Protein AF-A0A9E1HX68-F1 (afdb_monomer_lite)

Secondary structure (DSSP, 8-state):
-HHHHHHHHHHHHHHHHHHHHHHHHHHHHHHHHHHSTTTHHHHHHHHHHHHHHHHHHHHHHHHHHHHHHHTT---TT-SS-HHHHHHHHHHHHHHHHHHHHH-HHHHHHHHHHHHHHHHHHHHHHHS-HHHHHHHHHHHHHHHHHHHHHHHHH-GGGTHHHHHHHHHHHHHHHHHHHHHHHHHHTTTEEEETTEEEE----HHHHHHHHHHHHHHHHHHHHHHHH-HHHHHHHHHHHHHHHHHHHHHHHHHH-

Structure (mmCIF, N/CA/C/O backbone):
data_AF-A0A9E1HX68-F1
#
_entry.id   AF-A0A9E1HX68-F1
#
loop_
_atom_site.group_PDB
_atom_site.id
_atom_site.type_symbol
_atom_site.label_atom_id
_atom_site.label_alt_id
_atom_site.label_comp_id
_atom_site.label_asym_id
_atom_site.label_entity_id
_atom_site.label_seq_id
_atom_site.pdbx_PDB_ins_code
_atom_site.Cartn_x
_atom_site.Cartn_y
_atom_site.Cartn_z
_atom_site.occupancy
_atom_site.B_iso_or_equiv
_atom_site.auth_seq_id
_atom_site.auth_comp_id
_atom_site.auth_asym_id
_atom_site.auth_atom_id
_atom_site.pdbx_PDB_model_num
ATOM 1 N N . MET A 1 1 ? -20.905 15.117 24.501 1.00 52.97 1 MET A N 1
ATOM 2 C CA . MET A 1 1 ? -20.054 13.917 24.297 1.00 52.97 1 MET A CA 1
ATOM 3 C C . MET A 1 1 ? -19.726 13.576 22.831 1.00 52.97 1 MET A C 1
ATOM 5 O O . MET A 1 1 ? -18.617 13.091 22.644 1.00 52.97 1 MET A O 1
ATOM 9 N N . PRO A 1 2 ? -20.570 13.819 21.798 1.00 61.25 2 PRO A N 1
ATOM 10 C CA . PRO A 1 2 ? -20.209 13.471 20.411 1.00 61.25 2 PRO A CA 1
ATOM 11 C C . PRO A 1 2 ? -19.079 14.336 19.812 1.00 61.25 2 PRO A C 1
ATOM 13 O O . PRO A 1 2 ? -18.165 13.779 19.212 1.00 61.25 2 PRO A O 1
ATOM 16 N N . GLN A 1 3 ? -19.046 15.648 20.089 1.00 63.44 3 GLN A N 1
ATOM 17 C CA . GLN A 1 3 ? -18.016 16.570 19.565 1.00 63.44 3 GLN A CA 1
ATOM 18 C C . GLN A 1 3 ? -16.575 16.153 19.915 1.00 63.44 3 GLN A C 1
ATOM 20 O O . GLN A 1 3 ? -15.710 16.111 19.048 1.00 63.44 3 GLN A O 1
ATOM 25 N N . LYS A 1 4 ? -16.321 15.713 21.157 1.00 71.00 4 LYS A N 1
ATOM 26 C CA . LYS A 1 4 ? -14.981 15.275 21.598 1.00 71.00 4 LYS A CA 1
ATOM 27 C C . LYS A 1 4 ? -14.474 14.038 20.839 1.00 71.00 4 LYS A C 1
ATOM 29 O O . LYS A 1 4 ? -13.268 13.844 20.697 1.00 71.00 4 LYS A O 1
ATOM 34 N N . LYS A 1 5 ? -15.384 13.181 20.360 1.00 74.62 5 LYS A N 1
ATOM 35 C CA . LYS A 1 5 ? -15.042 11.986 19.576 1.00 74.62 5 LYS A CA 1
ATOM 36 C C . LYS A 1 5 ? -14.704 12.350 18.131 1.00 74.62 5 LYS A C 1
ATOM 38 O O . LYS A 1 5 ? -13.741 11.811 17.595 1.00 74.62 5 LYS A O 1
ATOM 43 N N . GLU A 1 6 ? -15.460 13.262 17.528 1.00 76.50 6 GLU A N 1
ATOM 44 C CA . GLU A 1 6 ? -15.189 13.769 16.177 1.00 76.50 6 GLU A CA 1
ATOM 45 C C . GLU A 1 6 ? -13.860 14.526 16.125 1.00 76.50 6 GLU A C 1
ATOM 47 O O . GLU A 1 6 ? -13.002 14.196 15.310 1.00 76.50 6 GLU A O 1
ATOM 52 N N . GLU A 1 7 ? -13.625 15.443 17.067 1.00 78.12 7 GLU A N 1
ATOM 53 C CA . GLU A 1 7 ? -12.347 16.155 17.208 1.00 78.12 7 GLU A CA 1
ATOM 54 C C . GLU A 1 7 ? -11.167 15.192 17.382 1.00 78.12 7 GLU A C 1
ATOM 56 O O . GLU A 1 7 ? -10.105 15.372 16.782 1.00 78.12 7 GLU A O 1
ATOM 61 N N . TYR A 1 8 ? -11.348 14.130 18.172 1.00 82.69 8 TYR A N 1
ATOM 62 C CA . TYR A 1 8 ? -10.325 13.105 18.352 1.00 82.69 8 TYR A CA 1
ATOM 63 C C . TYR A 1 8 ? -10.021 12.347 17.057 1.00 82.69 8 TYR A C 1
ATOM 65 O O . TYR A 1 8 ? -8.848 12.151 16.735 1.00 82.69 8 TYR A O 1
ATOM 73 N N . ILE A 1 9 ? -11.045 11.931 16.304 1.00 82.31 9 ILE A N 1
ATOM 74 C CA . ILE A 1 9 ? -10.861 11.235 15.021 1.00 82.31 9 ILE A CA 1
ATOM 75 C C . ILE A 1 9 ? -10.133 12.151 14.035 1.00 82.31 9 ILE A C 1
ATOM 77 O O . ILE A 1 9 ? -9.135 11.726 13.450 1.00 82.31 9 ILE A O 1
ATOM 81 N N . THR A 1 10 ? -10.557 13.409 13.917 1.00 84.69 10 THR A N 1
ATOM 82 C CA . THR A 1 10 ? -9.921 14.409 13.048 1.00 84.69 10 THR A CA 1
ATOM 83 C C . THR A 1 10 ? -8.453 14.615 13.411 1.00 84.69 10 THR A C 1
ATOM 85 O O . THR A 1 10 ? -7.577 14.460 12.559 1.00 84.69 10 THR A O 1
ATOM 88 N N . ASN A 1 11 ? -8.149 14.864 14.686 1.00 87.56 11 ASN A N 1
ATOM 89 C CA . ASN A 1 11 ? -6.771 15.050 15.138 1.00 87.56 11 ASN A CA 1
ATOM 90 C C . ASN A 1 11 ? -5.918 13.788 14.929 1.00 87.56 11 ASN A C 1
ATOM 92 O O . ASN A 1 11 ? -4.731 13.880 14.611 1.00 87.56 11 ASN A O 1
ATOM 96 N N . LYS A 1 12 ? -6.509 12.597 15.069 1.00 86.25 12 LYS A N 1
ATOM 97 C CA . LYS A 1 12 ? -5.824 11.324 14.822 1.00 86.25 12 LYS A CA 1
ATOM 98 C C . LYS A 1 12 ? -5.499 11.136 13.338 1.00 86.25 12 LYS A C 1
ATOM 100 O O . LYS A 1 12 ? -4.400 10.691 13.022 1.00 86.25 12 LYS A O 1
ATOM 105 N N . VAL A 1 13 ? -6.416 11.491 12.437 1.00 87.62 13 VAL A N 1
ATOM 106 C CA . VAL A 1 13 ? -6.168 11.473 10.985 1.00 87.62 13 VAL A CA 1
ATOM 107 C C . VAL A 1 13 ? -5.061 12.468 10.629 1.00 87.62 13 VAL A C 1
ATOM 109 O O . VAL A 1 13 ? -4.081 12.075 9.998 1.00 87.62 13 VAL A O 1
ATOM 112 N N . LEU A 1 14 ? -5.142 13.713 11.111 1.00 88.31 14 LEU A N 1
ATOM 113 C CA . LEU A 1 14 ? -4.110 14.736 10.887 1.00 88.31 14 LEU A CA 1
ATOM 114 C C . LEU A 1 14 ? -2.726 14.295 11.386 1.00 88.31 14 LEU A C 1
ATOM 116 O O . LEU A 1 14 ? -1.722 14.495 10.697 1.00 88.31 14 LEU A O 1
ATOM 120 N N . ALA A 1 15 ? -2.661 13.642 12.548 1.00 89.25 15 ALA A N 1
ATOM 121 C CA . ALA A 1 15 ? -1.416 13.093 13.075 1.00 89.25 15 ALA A CA 1
ATOM 122 C C . ALA A 1 15 ? -0.815 12.029 12.142 1.00 89.25 15 ALA A C 1
ATOM 124 O O . ALA A 1 15 ? 0.381 12.084 11.858 1.00 89.25 15 ALA A O 1
ATOM 125 N N . VAL A 1 16 ? -1.626 11.102 11.616 1.00 89.12 16 VAL A N 1
ATOM 126 C CA . VAL A 1 16 ? -1.156 10.081 10.660 1.00 89.12 16 VAL A CA 1
ATOM 127 C C . VAL A 1 16 ? -0.618 10.730 9.384 1.00 89.12 16 VAL A C 1
ATOM 129 O O . VAL A 1 16 ? 0.484 10.389 8.959 1.00 89.12 16 VAL A O 1
ATOM 132 N N . PHE A 1 17 ? -1.319 11.719 8.820 1.00 90.06 17 PHE A N 1
ATOM 133 C CA . PHE A 1 17 ? -0.815 12.469 7.661 1.00 90.06 17 PHE A CA 1
ATOM 134 C C . PHE A 1 17 ? 0.514 13.165 7.951 1.00 90.06 17 PHE A C 1
ATOM 136 O O . PHE A 1 17 ? 1.435 13.095 7.141 1.00 90.06 17 PHE A O 1
ATOM 143 N N . THR A 1 18 ? 0.642 13.788 9.121 1.00 91.00 18 THR A N 1
ATOM 144 C CA . THR A 1 18 ? 1.864 14.499 9.523 1.00 91.00 18 THR A CA 1
ATOM 145 C C . THR A 1 18 ? 3.047 13.537 9.659 1.00 91.00 18 THR A C 1
ATOM 147 O O . THR A 1 18 ? 4.149 13.817 9.181 1.00 91.00 18 THR A O 1
ATOM 150 N N . VAL A 1 19 ? 2.822 12.365 10.258 1.00 91.19 19 VAL A N 1
ATOM 151 C CA . VAL A 1 19 ? 3.834 11.303 10.388 1.00 91.19 19 VAL A CA 1
ATOM 152 C C . VAL A 1 19 ? 4.222 10.737 9.019 1.00 91.19 19 VAL A C 1
ATOM 154 O O . VAL A 1 19 ? 5.406 10.580 8.736 1.00 91.19 19 VAL A O 1
ATOM 157 N N . CYS A 1 20 ? 3.260 10.476 8.134 1.00 91.88 20 CYS A N 1
ATOM 158 C CA . CYS A 1 20 ? 3.549 9.975 6.790 1.00 91.88 20 CYS A CA 1
ATOM 159 C C . CYS A 1 20 ? 4.312 11.000 5.937 1.00 91.88 20 CYS A C 1
ATOM 161 O O . CYS A 1 20 ? 5.308 10.638 5.311 1.00 91.88 20 CYS A O 1
ATOM 163 N N . LEU A 1 21 ? 3.898 12.272 5.938 1.00 91.25 21 LEU A N 1
ATOM 164 C CA . LEU A 1 21 ? 4.578 13.342 5.198 1.00 91.25 21 LEU A CA 1
ATOM 165 C C . LEU A 1 21 ? 6.000 13.571 5.717 1.00 91.25 21 LEU A C 1
ATOM 167 O O . LEU A 1 21 ? 6.939 13.628 4.923 1.00 91.25 21 LEU A O 1
ATOM 171 N N . SER A 1 22 ? 6.182 13.636 7.038 1.00 92.06 22 SER A N 1
ATOM 172 C CA . SER A 1 22 ? 7.519 13.755 7.633 1.00 92.06 22 SER A CA 1
ATOM 173 C C . SER A 1 22 ? 8.394 12.539 7.312 1.00 92.06 22 SER A C 1
ATOM 175 O O . SER A 1 22 ? 9.550 12.711 6.934 1.00 92.06 22 SER A O 1
ATOM 177 N N . GLY A 1 23 ? 7.838 11.325 7.348 1.00 91.44 23 GLY A N 1
ATOM 178 C CA . GLY A 1 23 ? 8.527 10.105 6.925 1.00 91.44 23 GLY A CA 1
ATOM 179 C C . GLY A 1 23 ? 9.015 10.168 5.475 1.00 91.44 23 GLY A C 1
ATOM 180 O O . GLY A 1 23 ? 10.177 9.866 5.204 1.00 91.44 23 GLY A O 1
ATOM 181 N N . VAL A 1 24 ? 8.172 10.624 4.543 1.00 93.12 24 VAL A N 1
ATOM 182 C CA . VAL A 1 24 ? 8.562 10.807 3.134 1.00 93.12 24 VAL A CA 1
ATOM 183 C C . VAL A 1 24 ? 9.679 11.845 2.995 1.00 93.12 24 VAL A C 1
ATOM 185 O O . VAL A 1 24 ? 10.647 11.589 2.279 1.00 93.12 24 VAL A O 1
ATOM 188 N N . LEU A 1 25 ? 9.599 12.976 3.704 1.00 92.69 25 LEU A N 1
ATOM 189 C CA . LEU A 1 25 ? 10.640 14.012 3.682 1.00 92.69 25 LEU A CA 1
ATOM 190 C C . LEU A 1 25 ? 11.984 13.495 4.211 1.00 92.69 25 LEU A C 1
ATOM 192 O O . LEU A 1 25 ? 13.020 13.723 3.583 1.00 92.69 25 LEU A O 1
ATOM 196 N N . VAL A 1 26 ? 11.976 12.747 5.319 1.00 91.94 26 VAL A N 1
ATOM 197 C CA . VAL A 1 26 ? 13.184 12.114 5.876 1.00 91.94 26 VAL A CA 1
ATOM 198 C C . VAL A 1 26 ? 13.787 11.134 4.872 1.00 91.94 26 VAL A C 1
ATOM 200 O O . VAL A 1 26 ? 14.987 11.186 4.600 1.00 91.94 26 VAL A O 1
ATOM 203 N N . LEU A 1 27 ? 12.963 10.279 4.263 1.00 91.94 27 LEU A N 1
ATOM 204 C CA . LEU A 1 27 ? 13.417 9.344 3.235 1.00 91.94 27 LEU A CA 1
ATOM 205 C C . LEU A 1 27 ? 13.940 10.064 1.982 1.00 91.94 27 LEU A C 1
ATOM 207 O O . LEU A 1 27 ? 14.846 9.556 1.325 1.00 91.94 27 LEU A O 1
ATOM 211 N N . MET A 1 28 ? 13.391 11.224 1.620 1.00 91.56 28 MET A N 1
ATOM 212 C CA . MET A 1 28 ? 13.868 12.038 0.497 1.00 91.56 28 MET A CA 1
ATOM 213 C C . MET A 1 28 ? 15.243 12.648 0.785 1.00 91.56 28 MET A C 1
ATOM 215 O O . MET A 1 28 ? 16.141 12.550 -0.053 1.00 91.56 28 MET A O 1
ATOM 219 N N . GLY A 1 29 ? 15.434 13.209 1.982 1.00 88.62 29 GLY A N 1
ATOM 220 C CA . GLY A 1 29 ? 16.738 13.700 2.434 1.00 88.62 29 GLY A CA 1
ATOM 221 C C . GLY A 1 29 ? 17.781 12.584 2.488 1.00 88.62 29 GLY A C 1
ATOM 222 O O . GLY A 1 29 ? 18.889 12.743 1.974 1.00 88.62 29 GLY A O 1
ATOM 223 N N . LEU A 1 30 ? 17.401 11.422 3.026 1.00 89.38 30 LEU A N 1
ATOM 224 C CA . LEU A 1 30 ? 18.284 10.266 3.118 1.00 89.38 30 LEU A CA 1
ATOM 225 C C . LEU A 1 30 ? 18.683 9.731 1.739 1.00 89.38 30 LEU A C 1
ATOM 227 O O . LEU A 1 30 ? 19.860 9.478 1.497 1.00 89.38 30 LEU A O 1
ATOM 231 N N . ARG A 1 31 ? 17.728 9.606 0.813 1.00 89.62 31 ARG A N 1
ATOM 232 C CA . ARG A 1 31 ? 18.029 9.187 -0.558 1.00 89.62 31 ARG A CA 1
ATOM 233 C C . ARG A 1 31 ? 19.010 10.138 -1.230 1.00 89.62 31 ARG A C 1
ATOM 235 O O . ARG A 1 31 ? 19.950 9.675 -1.861 1.00 89.62 31 ARG A O 1
ATOM 242 N N . LYS A 1 32 ? 18.827 11.451 -1.059 1.00 87.44 32 LYS A N 1
ATOM 243 C CA . LYS A 1 32 ? 19.745 12.452 -1.612 1.00 87.44 32 LYS A CA 1
ATOM 244 C C . LYS A 1 32 ? 21.166 12.275 -1.067 1.00 87.44 32 LYS A C 1
ATOM 246 O O . LYS A 1 32 ? 22.107 12.368 -1.837 1.00 87.44 32 LYS A O 1
ATOM 251 N N . LEU A 1 33 ? 21.324 11.987 0.227 1.00 85.19 33 LEU A N 1
ATOM 252 C CA . LEU A 1 33 ? 22.633 11.727 0.846 1.00 85.19 33 LEU A CA 1
ATOM 253 C C . LEU A 1 33 ? 23.298 10.443 0.328 1.00 85.19 33 LEU A C 1
ATOM 255 O O . LEU A 1 33 ? 24.520 10.398 0.209 1.00 85.19 33 LEU A O 1
ATOM 259 N N . ILE A 1 34 ? 22.506 9.410 0.040 1.00 84.88 34 ILE A N 1
ATOM 260 C CA . ILE A 1 34 ? 22.998 8.102 -0.411 1.00 84.88 34 ILE A CA 1
ATOM 261 C C . ILE A 1 34 ? 23.296 8.087 -1.919 1.00 84.88 34 ILE A C 1
ATOM 263 O O . ILE A 1 34 ? 24.227 7.404 -2.334 1.00 84.88 34 ILE A O 1
ATOM 267 N N . ASP A 1 35 ? 22.555 8.847 -2.734 1.00 83.12 35 ASP A N 1
ATOM 268 C CA . ASP A 1 35 ? 22.726 8.874 -4.197 1.00 83.12 35 ASP A CA 1
ATOM 269 C C . ASP A 1 35 ? 24.073 9.505 -4.634 1.00 83.12 35 ASP A C 1
ATOM 271 O O . ASP A 1 35 ? 24.562 9.190 -5.719 1.00 83.12 35 ASP A O 1
ATOM 275 N N . PHE A 1 36 ? 24.716 10.356 -3.817 1.00 78.25 36 PHE A N 1
ATOM 276 C CA . PHE A 1 36 ? 26.043 10.911 -4.132 1.00 78.25 36 PHE A CA 1
ATOM 277 C C . PHE A 1 36 ? 27.175 10.067 -3.526 1.00 78.25 36 PHE A C 1
ATOM 279 O O . PHE A 1 36 ? 27.269 9.902 -2.310 1.00 78.25 36 PHE A O 1
ATOM 286 N N . GLY A 1 37 ? 28.104 9.602 -4.371 1.00 66.19 37 GLY A N 1
ATOM 287 C CA . GLY A 1 37 ? 29.227 8.750 -3.954 1.00 66.19 37 GLY A CA 1
ATOM 288 C C . GLY A 1 37 ? 30.143 9.370 -2.888 1.00 66.19 37 GLY A C 1
ATOM 289 O O . GLY A 1 37 ? 30.662 8.655 -2.037 1.00 66.19 37 GLY A O 1
ATOM 290 N N . THR A 1 38 ? 30.286 10.699 -2.864 1.00 76.81 38 THR A N 1
ATOM 291 C CA . THR A 1 38 ? 31.085 11.422 -1.857 1.00 76.81 38 THR A CA 1
ATOM 292 C C . THR A 1 38 ? 30.403 11.518 -0.491 1.00 76.81 38 THR A C 1
ATOM 294 O O . THR A 1 38 ? 31.088 11.621 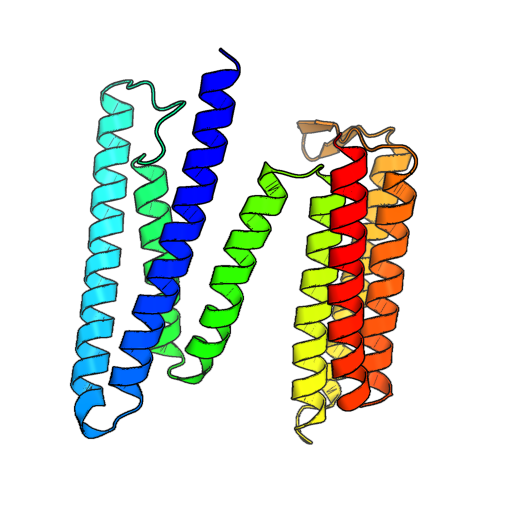0.524 1.00 76.81 38 THR A O 1
ATOM 297 N N . THR A 1 39 ? 29.069 11.445 -0.429 1.00 83.69 39 THR A N 1
ATOM 298 C CA . THR A 1 39 ? 28.293 11.510 0.823 1.00 83.69 39 THR A CA 1
ATOM 299 C C . THR A 1 39 ? 27.699 10.168 1.237 1.00 83.69 39 THR A C 1
ATOM 301 O O . THR A 1 39 ? 27.012 10.098 2.252 1.00 83.69 39 THR A O 1
ATOM 304 N N . TYR A 1 40 ? 27.991 9.085 0.516 1.00 83.19 40 TYR A N 1
ATOM 305 C CA . TYR A 1 40 ? 27.432 7.759 0.782 1.00 83.19 40 TYR A CA 1
ATOM 306 C C . TYR A 1 40 ? 27.689 7.271 2.220 1.00 83.19 40 TYR A C 1
ATOM 308 O O . TYR A 1 40 ? 26.766 6.844 2.915 1.00 83.19 40 TYR A O 1
ATOM 316 N N . LEU A 1 41 ? 28.930 7.398 2.707 1.00 84.69 41 LEU A N 1
ATOM 317 C CA . LEU A 1 41 ? 29.301 7.033 4.084 1.00 84.69 41 LEU A CA 1
ATOM 318 C C . LEU A 1 41 ? 28.539 7.863 5.125 1.00 84.69 41 LEU A C 1
ATOM 320 O O . LEU A 1 41 ? 28.084 7.332 6.142 1.00 84.69 41 LEU A O 1
ATOM 324 N N . LEU A 1 42 ? 28.351 9.156 4.847 1.00 87.44 42 LEU A N 1
ATOM 325 C CA . LEU A 1 42 ? 27.552 10.043 5.684 1.00 87.44 42 LEU A CA 1
ATOM 326 C C . LEU A 1 42 ? 26.082 9.598 5.683 1.00 87.44 42 LEU A C 1
ATOM 328 O O . LEU A 1 42 ? 25.492 9.450 6.749 1.00 87.44 42 LEU A O 1
ATOM 332 N N . GLY A 1 43 ? 25.512 9.300 4.513 1.00 85.50 43 GLY A N 1
ATOM 333 C CA . GLY A 1 43 ? 24.144 8.802 4.366 1.00 85.50 43 GLY A CA 1
ATOM 334 C C . GLY A 1 43 ? 23.898 7.501 5.131 1.00 85.50 43 GLY A C 1
ATOM 335 O O . GLY A 1 43 ? 22.910 7.389 5.855 1.00 85.50 43 GLY A O 1
ATOM 336 N N . MET A 1 44 ? 24.828 6.546 5.064 1.00 86.94 44 MET A N 1
ATOM 337 C CA . MET A 1 44 ? 24.740 5.293 5.825 1.00 86.94 44 MET A CA 1
ATOM 338 C C . MET A 1 44 ? 24.870 5.507 7.337 1.00 86.94 44 MET A C 1
ATOM 340 O O . MET A 1 44 ? 24.194 4.833 8.119 1.00 86.94 44 MET A O 1
ATOM 344 N N . THR A 1 45 ? 25.693 6.466 7.763 1.00 90.06 45 THR A N 1
ATOM 345 C CA . THR A 1 45 ? 25.813 6.841 9.180 1.00 90.06 45 THR A CA 1
ATOM 346 C C . THR A 1 45 ? 24.517 7.470 9.688 1.00 90.06 45 THR A C 1
ATOM 348 O O . THR A 1 45 ? 24.010 7.067 10.734 1.00 90.06 45 THR A O 1
ATOM 351 N N . VAL A 1 46 ? 23.924 8.384 8.913 1.00 91.00 46 VAL A N 1
ATOM 352 C CA . VAL A 1 46 ? 22.622 8.998 9.217 1.00 91.00 46 VAL A CA 1
ATOM 353 C C . VAL A 1 46 ? 21.519 7.940 9.267 1.00 91.00 46 VAL A C 1
ATOM 355 O O . VAL A 1 46 ? 20.728 7.938 10.206 1.00 91.00 46 VAL A O 1
ATOM 358 N N . LEU A 1 47 ? 21.491 6.991 8.326 1.00 91.88 47 LEU A N 1
ATOM 359 C CA . LEU A 1 47 ? 20.541 5.875 8.344 1.00 91.88 47 LEU A CA 1
ATOM 360 C C . LEU A 1 47 ? 20.655 5.053 9.637 1.00 91.88 47 LEU A C 1
ATOM 362 O O . LEU A 1 47 ? 19.645 4.783 10.286 1.00 91.88 47 LEU A O 1
ATOM 366 N N . ARG A 1 48 ? 21.874 4.684 10.048 1.00 91.88 48 ARG A N 1
ATOM 367 C CA . ARG A 1 48 ? 22.103 3.941 11.300 1.00 91.88 48 ARG A CA 1
ATOM 368 C C . ARG A 1 48 ? 21.717 4.748 12.536 1.00 91.88 48 ARG A C 1
ATOM 370 O O . ARG A 1 48 ? 21.095 4.194 13.439 1.00 91.88 48 ARG A O 1
ATOM 377 N N . ALA A 1 49 ? 22.022 6.043 12.556 1.00 93.88 49 ALA A N 1
ATOM 378 C CA . ALA A 1 49 ? 21.611 6.937 13.633 1.00 93.88 49 ALA A CA 1
ATOM 379 C C . ALA A 1 49 ? 20.079 7.038 13.734 1.00 93.88 49 ALA A C 1
ATOM 381 O O . ALA A 1 49 ? 19.533 6.955 14.832 1.00 93.88 49 ALA A O 1
ATOM 382 N N . LEU A 1 50 ? 19.375 7.133 12.600 1.00 93.81 50 LEU A N 1
ATOM 383 C CA . LEU A 1 50 ? 17.910 7.130 12.556 1.00 93.81 50 LEU A CA 1
ATOM 384 C C . LEU A 1 50 ? 17.319 5.794 13.026 1.00 93.81 50 LEU A C 1
ATOM 386 O O . LEU A 1 50 ? 16.331 5.797 13.757 1.00 93.81 50 LEU A O 1
ATOM 390 N N . MET A 1 51 ? 17.925 4.659 12.661 1.00 94.44 51 MET A N 1
ATOM 391 C CA . MET A 1 51 ? 17.511 3.348 13.181 1.00 94.44 51 MET A CA 1
ATOM 392 C C . MET A 1 51 ? 17.685 3.267 14.700 1.00 94.44 51 MET A C 1
ATOM 394 O O . MET A 1 51 ? 16.781 2.811 15.397 1.00 94.44 51 MET A O 1
ATOM 398 N N . LEU A 1 52 ? 18.810 3.755 15.231 1.00 94.38 52 LEU A N 1
ATOM 399 C CA . LEU A 1 52 ? 19.047 3.796 16.674 1.00 94.38 52 LEU A CA 1
ATOM 400 C C . LEU A 1 52 ? 18.032 4.712 17.370 1.00 94.38 52 LEU A C 1
ATOM 402 O O . LEU A 1 52 ? 17.437 4.313 18.369 1.00 94.38 52 LEU A O 1
ATOM 406 N N . ALA A 1 53 ? 17.762 5.894 16.813 1.00 94.19 53 ALA A N 1
ATOM 407 C CA . ALA A 1 53 ? 16.741 6.804 17.325 1.00 94.19 53 ALA A CA 1
ATOM 408 C C . ALA A 1 53 ? 15.342 6.161 17.326 1.00 94.19 53 ALA A C 1
ATOM 410 O O . ALA A 1 53 ? 14.608 6.291 18.307 1.00 94.19 53 ALA A O 1
ATOM 411 N N . ALA A 1 54 ? 14.987 5.416 16.275 1.00 93.31 54 ALA A N 1
ATOM 412 C CA . ALA A 1 54 ? 13.734 4.669 16.216 1.00 93.31 54 ALA A CA 1
ATOM 413 C C . ALA A 1 54 ? 13.679 3.567 17.290 1.00 93.31 54 ALA A C 1
ATOM 415 O O . ALA A 1 54 ? 12.672 3.451 17.986 1.00 93.31 54 ALA A O 1
ATOM 416 N N . ALA A 1 55 ? 14.765 2.816 17.496 1.00 94.31 55 ALA A N 1
ATOM 417 C CA . ALA A 1 55 ? 14.852 1.799 18.546 1.00 94.31 55 ALA A CA 1
ATOM 418 C C . ALA A 1 55 ? 14.710 2.398 19.959 1.00 94.31 55 ALA A C 1
ATOM 420 O O . ALA A 1 55 ? 13.952 1.879 20.783 1.00 94.31 55 ALA A O 1
ATOM 421 N N . VAL A 1 56 ? 15.362 3.535 20.225 1.00 94.75 56 VAL A N 1
ATOM 422 C CA . VAL A 1 56 ? 15.187 4.292 21.477 1.00 94.75 56 VAL A CA 1
ATOM 423 C C . VAL A 1 56 ? 13.739 4.767 21.621 1.00 94.75 56 VAL A C 1
ATOM 425 O O . VAL A 1 56 ? 13.154 4.637 22.696 1.00 94.75 56 VAL A O 1
ATOM 428 N N . GLY A 1 57 ? 13.119 5.245 20.540 1.00 91.56 57 GLY A N 1
ATOM 429 C CA . GLY A 1 57 ? 11.709 5.636 20.520 1.00 91.56 57 GLY A CA 1
ATOM 430 C C . GLY A 1 57 ? 10.752 4.496 20.893 1.00 91.56 57 GLY A C 1
ATOM 431 O O . GLY A 1 57 ? 9.806 4.718 21.652 1.00 91.56 57 GLY A O 1
ATOM 432 N N . ILE A 1 58 ? 11.031 3.262 20.454 1.00 92.88 58 ILE A N 1
ATOM 433 C CA . ILE A 1 58 ? 10.276 2.066 20.869 1.00 92.88 58 ILE A CA 1
ATOM 434 C C . ILE A 1 58 ? 10.404 1.857 22.381 1.00 92.88 58 ILE A C 1
ATOM 436 O O . ILE A 1 58 ? 9.389 1.706 23.062 1.00 92.88 58 ILE A O 1
ATOM 440 N N . ALA A 1 59 ? 11.626 1.898 22.922 1.00 92.44 59 ALA A N 1
ATOM 441 C CA . ALA A 1 59 ? 11.860 1.733 24.358 1.00 92.44 59 ALA A CA 1
ATOM 442 C C . ALA A 1 59 ? 11.120 2.802 25.182 1.00 92.44 59 ALA A C 1
ATOM 444 O O . ALA A 1 59 ? 10.442 2.477 26.159 1.00 92.44 59 ALA A O 1
ATOM 445 N N . VAL A 1 60 ? 11.165 4.066 24.746 1.00 91.94 60 VAL A N 1
ATOM 446 C CA . VAL A 1 60 ? 10.414 5.172 25.366 1.00 91.94 60 VAL A CA 1
ATOM 447 C C . VAL A 1 60 ? 8.903 4.920 25.307 1.00 91.94 60 VAL A C 1
ATOM 449 O O . VAL A 1 60 ? 8.212 5.113 26.311 1.00 91.94 60 VAL A O 1
ATOM 452 N N . GLY A 1 61 ? 8.383 4.449 24.170 1.00 88.44 61 GLY A N 1
ATOM 453 C CA . GLY A 1 61 ? 6.974 4.084 24.011 1.00 88.44 61 GLY A CA 1
ATOM 454 C C . GLY A 1 61 ? 6.536 2.982 24.981 1.00 88.44 61 GLY A C 1
ATOM 455 O O . GLY A 1 61 ? 5.508 3.124 25.647 1.00 88.44 61 GLY A O 1
ATOM 456 N N . ILE A 1 62 ? 7.353 1.935 25.143 1.00 89.94 62 ILE A N 1
ATOM 457 C CA . ILE A 1 62 ? 7.101 0.827 26.079 1.00 89.94 62 ILE A CA 1
ATOM 458 C C . ILE A 1 62 ? 7.129 1.317 27.533 1.00 89.94 62 ILE A C 1
ATOM 460 O O . ILE A 1 62 ? 6.210 1.024 28.299 1.00 89.94 62 ILE A O 1
ATOM 464 N N . VAL A 1 63 ? 8.129 2.116 27.926 1.00 89.56 63 VAL A N 1
ATOM 465 C CA . VAL A 1 63 ? 8.212 2.690 29.284 1.00 89.56 63 VAL A CA 1
ATOM 466 C C . VAL A 1 63 ? 6.989 3.547 29.593 1.00 89.56 63 VAL A C 1
ATOM 468 O O . VAL A 1 63 ? 6.406 3.441 30.676 1.00 89.56 63 VAL A O 1
ATOM 471 N N . LYS A 1 64 ? 6.561 4.374 28.637 1.00 87.94 64 LYS A N 1
ATOM 472 C CA . LYS A 1 64 ? 5.362 5.195 28.786 1.00 87.94 64 LYS A CA 1
ATOM 473 C C . LYS A 1 64 ? 4.103 4.335 28.915 1.00 87.94 64 LYS A C 1
ATOM 475 O O . LYS A 1 64 ? 3.302 4.596 29.806 1.00 87.94 64 LYS A O 1
ATOM 480 N N . MET A 1 65 ? 3.973 3.280 28.109 1.00 86.06 65 MET A N 1
ATOM 481 C CA . MET A 1 65 ? 2.857 2.330 28.180 1.00 86.06 65 MET A CA 1
ATOM 482 C C . MET A 1 65 ? 2.788 1.626 29.548 1.00 86.06 65 MET A C 1
ATOM 484 O O . MET A 1 65 ? 1.706 1.478 30.115 1.00 86.06 65 MET A O 1
ATOM 488 N N . MET A 1 66 ? 3.934 1.248 30.127 1.00 85.25 66 MET A N 1
ATOM 489 C CA . MET A 1 66 ? 3.993 0.667 31.476 1.00 85.25 66 MET A CA 1
ATOM 490 C C . MET A 1 66 ? 3.555 1.664 32.559 1.00 85.25 66 MET A C 1
ATOM 492 O O . MET A 1 66 ? 2.819 1.291 33.474 1.00 85.25 66 MET A O 1
ATOM 496 N N . ARG A 1 67 ? 3.961 2.937 32.452 1.00 84.06 67 ARG A N 1
ATOM 497 C CA . ARG A 1 67 ? 3.533 4.004 33.379 1.00 84.06 67 ARG A CA 1
ATOM 498 C C . ARG A 1 67 ? 2.038 4.298 33.271 1.00 84.06 67 ARG A C 1
ATOM 500 O O . ARG A 1 67 ? 1.369 4.435 34.289 1.00 84.06 67 ARG A O 1
ATOM 507 N N . GLU A 1 68 ? 1.524 4.351 32.049 1.00 85.06 68 GLU A N 1
ATOM 508 C CA . GLU A 1 68 ? 0.104 4.536 31.737 1.00 85.06 68 GLU A CA 1
ATOM 509 C C . GLU A 1 68 ? -0.759 3.421 32.354 1.00 85.06 68 GLU A C 1
ATOM 511 O O . GLU A 1 68 ? -1.778 3.705 32.984 1.00 85.06 68 GLU A O 1
ATOM 516 N N . LYS A 1 69 ? -0.300 2.163 32.276 1.00 80.38 69 LYS A N 1
ATOM 517 C CA . LYS A 1 69 ? -0.963 1.014 32.915 1.00 80.38 69 LYS A CA 1
ATOM 518 C C . LYS A 1 69 ? -0.886 1.056 34.445 1.00 80.38 69 LYS A C 1
ATOM 520 O O . LYS A 1 69 ? -1.852 0.699 35.108 1.00 80.38 69 LYS A O 1
ATOM 525 N N . LYS A 1 70 ? 0.245 1.491 35.013 1.00 79.25 70 LYS A N 1
ATOM 526 C CA . LYS A 1 70 ? 0.433 1.590 36.472 1.00 79.25 70 LYS A CA 1
ATOM 527 C C . LYS A 1 70 ? -0.444 2.677 37.103 1.00 79.25 70 LYS A C 1
ATOM 529 O O . LYS A 1 70 ? -0.923 2.497 38.216 1.00 79.25 70 LYS A O 1
ATOM 534 N N . ASN A 1 71 ? -0.657 3.783 36.396 1.00 77.00 71 ASN A N 1
ATOM 535 C CA . ASN A 1 71 ? -1.346 4.956 36.930 1.00 77.00 71 ASN A CA 1
ATOM 536 C C . ASN A 1 71 ? -2.862 4.975 36.647 1.00 77.00 71 ASN A C 1
ATOM 538 O O . ASN A 1 71 ? -3.497 5.973 36.974 1.00 77.00 71 ASN A O 1
ATOM 542 N N . ASN A 1 72 ? -3.439 3.927 36.034 1.00 72.50 72 ASN A N 1
ATOM 543 C CA . ASN A 1 72 ? -4.855 3.867 35.621 1.00 72.50 72 ASN A CA 1
ATOM 544 C C . ASN A 1 72 ? -5.338 5.152 34.916 1.00 72.50 72 ASN A C 1
ATOM 546 O O . ASN A 1 72 ? -6.455 5.620 35.126 1.00 72.50 72 ASN A O 1
ATOM 550 N N . THR A 1 73 ? -4.478 5.766 34.098 1.00 67.75 73 THR A N 1
ATOM 551 C CA . THR A 1 73 ? -4.813 7.023 33.421 1.00 67.75 73 THR A CA 1
ATOM 552 C C . THR A 1 73 ? -5.841 6.784 32.322 1.00 67.75 73 THR A C 1
ATOM 554 O O . THR A 1 73 ? -5.639 5.906 31.483 1.00 67.75 73 THR A O 1
ATOM 557 N N . ASP A 1 74 ? -6.896 7.602 32.273 1.00 65.62 74 ASP A N 1
ATOM 558 C CA . ASP A 1 74 ? -7.852 7.587 31.162 1.00 65.62 74 ASP A CA 1
ATOM 559 C C . ASP A 1 74 ? -7.183 8.115 29.878 1.00 65.62 74 ASP A C 1
ATOM 561 O O . ASP A 1 74 ? -6.814 9.287 29.763 1.00 65.62 74 ASP A O 1
ATOM 565 N N . LEU A 1 75 ? -6.983 7.216 28.912 1.00 67.50 75 LEU A N 1
ATOM 566 C CA . LEU A 1 75 ? -6.285 7.467 27.644 1.00 67.50 75 LEU A CA 1
ATOM 567 C C . LEU A 1 75 ? -7.245 7.526 26.453 1.00 67.50 75 LEU A C 1
ATOM 569 O O . LEU A 1 75 ? -6.793 7.615 25.310 1.00 67.50 75 LEU A O 1
ATOM 573 N N . THR A 1 76 ? -8.555 7.504 26.707 1.00 62.19 76 THR A N 1
ATOM 574 C CA . THR A 1 76 ? -9.592 7.296 25.686 1.00 62.19 76 THR A CA 1
ATOM 575 C C . THR A 1 76 ? -9.525 8.306 24.533 1.00 62.19 76 THR A C 1
ATOM 577 O O . THR A 1 76 ? -9.803 7.951 23.391 1.00 62.19 76 THR A O 1
ATOM 580 N N . TYR A 1 77 ? -9.093 9.545 24.798 1.00 62.69 77 TYR A N 1
ATOM 581 C CA . TYR A 1 77 ? -9.006 10.620 23.794 1.00 62.69 77 TYR A CA 1
ATOM 582 C C . TYR A 1 77 ? -7.589 11.180 23.606 1.00 62.69 77 TYR A C 1
ATOM 584 O O . TYR A 1 77 ? -7.418 12.293 23.106 1.00 62.69 77 TYR A O 1
ATOM 592 N N . ARG A 1 78 ? -6.547 10.437 24.001 1.00 73.31 78 ARG A N 1
ATOM 593 C CA . ARG A 1 78 ? -5.156 10.882 23.838 1.00 73.31 78 ARG A CA 1
ATOM 594 C C . ARG A 1 78 ? -4.543 10.242 22.597 1.00 73.31 78 ARG A C 1
ATOM 596 O O . ARG A 1 78 ? -4.586 9.032 22.423 1.00 73.31 78 ARG A O 1
ATOM 603 N N . ILE A 1 79 ? -3.973 11.057 21.713 1.00 69.31 79 ILE A N 1
ATOM 604 C CA . ILE A 1 79 ? -3.338 10.567 20.474 1.00 69.31 79 ILE A CA 1
ATOM 605 C C . ILE A 1 79 ? -1.937 10.035 20.776 1.00 69.31 79 ILE A C 1
ATOM 607 O O . ILE A 1 79 ? -1.529 8.993 20.270 1.00 69.31 79 ILE A O 1
ATOM 611 N N . VAL A 1 80 ? -1.219 10.725 21.662 1.00 75.12 80 VAL A N 1
ATOM 612 C CA . VAL A 1 80 ? 0.143 10.378 22.074 1.00 75.12 80 VAL A CA 1
ATOM 613 C C . VAL A 1 80 ? 0.093 9.394 23.248 1.00 75.12 80 VAL A C 1
ATOM 615 O O . VAL A 1 80 ? 0.420 9.751 24.382 1.00 75.12 80 VAL A O 1
ATOM 618 N N . THR A 1 81 ? -0.347 8.164 22.994 1.00 80.69 81 THR A N 1
ATOM 619 C CA . THR A 1 81 ? -0.242 7.040 23.944 1.00 80.69 81 THR A CA 1
ATOM 620 C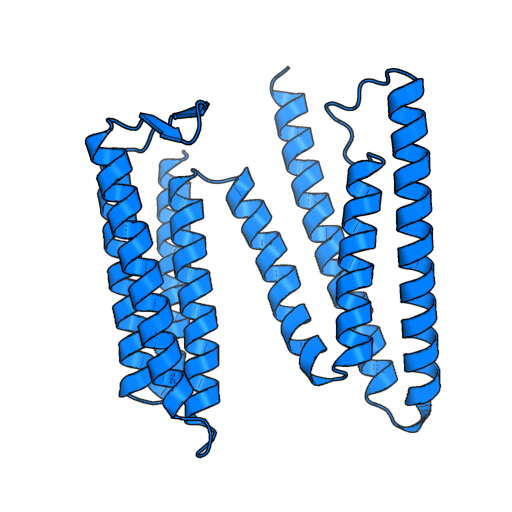 C . THR A 1 81 ? 1.111 6.348 23.803 1.00 80.69 81 THR A C 1
ATOM 622 O O . THR A 1 81 ? 1.745 6.431 22.744 1.00 80.69 81 THR A O 1
ATOM 625 N N . GLY A 1 82 ? 1.573 5.656 24.850 1.00 79.19 82 GLY A N 1
ATOM 626 C CA . GLY A 1 82 ? 2.805 4.860 24.768 1.00 79.19 82 GLY A CA 1
ATOM 627 C C . GLY A 1 82 ? 2.764 3.837 23.628 1.00 79.19 82 GLY A C 1
ATOM 628 O O . GLY A 1 82 ? 3.731 3.699 22.881 1.00 79.19 82 GLY A O 1
ATOM 629 N N . GLN A 1 83 ? 1.600 3.214 23.420 1.00 83.69 83 GLN A N 1
ATOM 630 C CA . GLN A 1 83 ? 1.368 2.262 22.334 1.00 83.69 83 GLN A CA 1
ATOM 631 C C . GLN A 1 83 ? 1.503 2.899 20.943 1.00 83.69 83 GLN A C 1
ATOM 633 O O . GLN A 1 83 ? 2.171 2.333 20.081 1.00 83.69 83 GLN A O 1
ATOM 638 N N . ASN A 1 84 ? 0.908 4.074 20.716 1.00 86.19 84 ASN A N 1
ATOM 639 C CA . ASN A 1 84 ? 0.980 4.735 19.410 1.00 86.19 84 ASN A CA 1
ATOM 640 C C . ASN A 1 84 ? 2.409 5.200 19.093 1.00 86.19 84 ASN A C 1
ATOM 642 O O . ASN A 1 84 ? 2.853 5.055 17.957 1.00 86.19 84 ASN A O 1
ATOM 646 N N . ILE A 1 85 ? 3.152 5.696 20.093 1.00 87.75 85 ILE A N 1
ATOM 647 C CA . ILE A 1 85 ? 4.573 6.049 19.927 1.00 87.75 85 ILE A CA 1
ATOM 648 C C . ILE A 1 85 ? 5.385 4.808 19.553 1.00 87.75 85 ILE A C 1
ATOM 650 O O . ILE A 1 85 ? 6.103 4.826 18.555 1.00 87.75 85 ILE A O 1
ATOM 654 N N . ALA A 1 86 ? 5.242 3.721 20.319 1.00 88.50 86 ALA A N 1
ATOM 655 C CA . ALA A 1 86 ? 5.964 2.481 20.055 1.00 88.50 86 ALA A CA 1
ATOM 656 C C . ALA A 1 86 ? 5.659 1.941 18.651 1.00 88.50 86 ALA A C 1
ATOM 658 O O . ALA A 1 86 ? 6.574 1.524 17.947 1.00 88.50 86 ALA A O 1
ATOM 659 N N . PHE A 1 87 ? 4.397 2.006 18.219 1.00 88.75 87 PHE A N 1
ATOM 660 C CA . PHE A 1 87 ? 3.982 1.564 16.891 1.00 88.75 87 PHE A CA 1
ATOM 661 C C . PHE A 1 87 ? 4.601 2.407 15.770 1.00 88.75 87 PHE A C 1
ATOM 663 O O . PHE A 1 87 ? 5.173 1.849 14.837 1.00 88.75 87 PHE A O 1
ATOM 670 N N . VAL A 1 88 ? 4.556 3.740 15.870 1.00 90.19 88 VAL A N 1
ATOM 671 C CA . VAL A 1 88 ? 5.164 4.629 14.862 1.00 90.19 88 VAL A CA 1
ATOM 672 C C . VAL A 1 88 ? 6.675 4.406 14.780 1.00 90.19 88 VAL A C 1
ATOM 674 O O . VAL A 1 88 ? 7.215 4.280 13.681 1.00 90.19 88 VAL A O 1
ATOM 677 N N . CYS A 1 89 ? 7.356 4.295 15.922 1.00 91.25 89 CYS A N 1
ATOM 678 C CA . CYS A 1 89 ? 8.792 4.025 15.960 1.00 91.25 89 CYS A CA 1
ATOM 679 C C . CYS A 1 89 ? 9.139 2.630 15.418 1.00 91.25 89 CYS A C 1
ATOM 681 O O . CYS A 1 89 ? 10.138 2.488 14.718 1.00 91.25 89 CYS A O 1
ATOM 683 N N . LEU A 1 90 ? 8.303 1.621 15.674 1.00 93.06 90 LEU A N 1
ATOM 684 C CA . LEU A 1 90 ? 8.457 0.282 15.105 1.00 93.06 90 LEU A CA 1
ATOM 685 C C . LEU A 1 90 ? 8.315 0.306 13.581 1.00 93.06 90 LEU A C 1
ATOM 687 O O . LEU A 1 90 ? 9.178 -0.220 12.882 1.00 93.06 90 LEU A O 1
ATOM 691 N N . CYS A 1 91 ? 7.271 0.948 13.055 1.00 91.81 91 CYS A N 1
ATOM 692 C CA . CYS A 1 91 ? 7.092 1.107 11.614 1.00 91.81 91 CYS A CA 1
ATOM 693 C C . CYS A 1 91 ? 8.279 1.845 10.984 1.00 91.81 91 CYS A C 1
ATOM 695 O O . CYS A 1 91 ? 8.810 1.387 9.975 1.00 91.81 91 CYS A O 1
ATOM 697 N N . ALA A 1 92 ? 8.737 2.941 11.598 1.00 92.06 92 ALA A N 1
ATOM 698 C CA . ALA A 1 92 ? 9.911 3.673 11.134 1.00 92.06 92 ALA A CA 1
ATOM 699 C C . ALA A 1 92 ? 11.166 2.787 11.123 1.00 92.06 92 ALA A C 1
ATOM 701 O O . ALA A 1 92 ? 11.893 2.775 10.133 1.00 92.06 92 ALA A O 1
ATOM 702 N N . LEU A 1 93 ? 11.394 1.996 12.177 1.00 94.75 93 LEU A N 1
ATOM 703 C CA . LEU A 1 93 ? 12.528 1.078 12.254 1.00 94.75 93 LEU A CA 1
ATOM 704 C C . LEU A 1 93 ? 12.479 0.016 11.150 1.00 94.75 93 LEU A C 1
ATOM 706 O O . LEU A 1 93 ? 13.495 -0.224 10.507 1.00 94.75 93 LEU A O 1
ATOM 710 N N . VAL A 1 94 ? 11.311 -0.581 10.891 1.00 93.88 94 VAL A N 1
ATOM 711 C CA . VAL A 1 94 ? 11.133 -1.571 9.814 1.00 93.88 94 VAL A CA 1
ATOM 712 C C . VAL A 1 94 ? 11.418 -0.950 8.447 1.00 93.88 94 VAL A C 1
ATOM 714 O O . VAL A 1 94 ? 12.160 -1.532 7.657 1.00 93.88 94 VAL A O 1
ATOM 717 N N . VAL A 1 95 ? 10.889 0.247 8.177 1.00 91.81 95 VAL A N 1
ATOM 718 C CA . VAL A 1 95 ? 11.139 0.976 6.921 1.00 91.81 95 VAL A CA 1
ATOM 719 C C . VAL A 1 95 ? 12.633 1.254 6.746 1.00 91.81 95 VAL A C 1
ATOM 721 O O . VAL A 1 95 ? 13.197 0.960 5.693 1.00 91.81 95 VAL A O 1
ATOM 724 N N . LEU A 1 96 ? 13.296 1.775 7.781 1.00 93.12 96 LEU A N 1
ATOM 725 C CA . LEU A 1 96 ? 14.728 2.078 7.745 1.00 93.12 96 LEU A CA 1
ATOM 726 C C . LEU A 1 96 ? 15.585 0.807 7.617 1.00 93.12 96 LEU A C 1
ATOM 728 O O . LEU A 1 96 ? 16.566 0.809 6.877 1.00 93.12 96 LEU A O 1
ATOM 732 N N . ALA A 1 97 ? 15.201 -0.294 8.264 1.00 92.81 97 ALA A N 1
ATOM 733 C CA . ALA A 1 97 ? 15.883 -1.580 8.136 1.00 92.81 97 ALA A CA 1
ATOM 734 C C . ALA A 1 97 ? 15.756 -2.157 6.717 1.00 92.81 97 ALA A C 1
ATOM 736 O O . ALA A 1 97 ? 16.741 -2.633 6.151 1.00 92.81 97 ALA A O 1
ATOM 737 N N . MET A 1 98 ? 14.572 -2.056 6.103 1.00 91.06 98 MET A N 1
ATOM 738 C CA . MET A 1 98 ? 14.360 -2.434 4.701 1.00 91.06 98 MET A CA 1
ATOM 739 C C . MET A 1 98 ? 15.194 -1.572 3.748 1.00 91.06 98 MET A C 1
ATOM 741 O O . MET A 1 98 ? 15.792 -2.094 2.809 1.00 91.06 98 MET A O 1
ATOM 745 N N . VAL A 1 99 ? 15.290 -0.268 4.018 1.00 90.69 99 VAL A N 1
ATOM 746 C CA . VAL A 1 99 ? 16.186 0.651 3.299 1.00 90.69 99 VAL A CA 1
ATOM 747 C C . VAL A 1 99 ? 17.648 0.235 3.436 1.00 90.69 99 VAL A C 1
ATOM 749 O O . VAL A 1 99 ? 18.364 0.190 2.438 1.00 90.69 99 VAL A O 1
ATOM 752 N N . HIS A 1 100 ? 18.085 -0.121 4.642 1.00 89.50 100 HIS A N 1
ATOM 753 C CA . HIS A 1 100 ? 19.450 -0.578 4.890 1.00 89.50 100 HIS A CA 1
ATOM 754 C C . HIS A 1 100 ? 19.773 -1.890 4.160 1.00 89.50 100 HIS A C 1
ATOM 756 O O . HIS A 1 100 ? 20.896 -2.067 3.697 1.00 89.50 100 HIS A O 1
ATOM 762 N N . HIS A 1 101 ? 18.810 -2.809 4.055 1.00 89.12 101 HIS A N 1
ATOM 763 C CA . HIS A 1 101 ? 19.035 -4.122 3.450 1.00 89.12 101 HIS A CA 1
ATOM 764 C C . HIS A 1 101 ? 18.932 -4.119 1.915 1.00 89.12 101 HIS A C 1
ATOM 766 O O . HIS A 1 101 ? 19.744 -4.759 1.253 1.00 89.12 101 HIS A O 1
ATOM 772 N N . TRP A 1 102 ? 17.964 -3.395 1.340 1.00 85.06 102 TRP A N 1
ATOM 773 C CA . TRP A 1 102 ? 17.688 -3.412 -0.106 1.00 85.06 102 TRP A CA 1
ATOM 774 C C . TRP A 1 102 ? 18.165 -2.167 -0.871 1.00 85.06 102 TRP A C 1
ATOM 776 O O . TRP A 1 102 ? 18.134 -2.161 -2.102 1.00 85.06 102 TRP A O 1
ATOM 786 N N . GLY A 1 103 ? 18.623 -1.119 -0.182 1.00 81.25 103 GLY A N 1
ATOM 787 C CA . GLY A 1 103 ? 19.262 0.051 -0.791 1.00 81.25 103 GLY A CA 1
ATOM 788 C C . GLY A 1 103 ? 18.319 0.970 -1.578 1.00 81.25 103 GLY A C 1
ATOM 789 O O . GLY A 1 103 ? 17.149 1.143 -1.249 1.00 81.25 103 GLY A O 1
ATOM 790 N N . ILE A 1 104 ? 18.829 1.592 -2.646 1.00 80.12 104 ILE A N 1
ATOM 791 C CA . ILE A 1 104 ? 18.147 2.648 -3.422 1.00 80.12 104 ILE A CA 1
ATOM 792 C C . ILE A 1 104 ? 16.750 2.271 -3.983 1.00 80.12 104 ILE A C 1
ATOM 794 O O . ILE A 1 104 ? 15.856 3.127 -3.941 1.00 80.12 104 ILE A O 1
ATOM 798 N N . PRO A 1 105 ? 16.474 1.056 -4.510 1.00 84.19 105 PRO A N 1
ATOM 799 C CA . PRO A 1 105 ? 15.178 0.779 -5.142 1.00 84.19 105 PRO A CA 1
ATOM 800 C C . PRO A 1 105 ? 13.988 0.865 -4.176 1.00 84.19 105 PRO A C 1
ATOM 802 O O . PRO A 1 105 ? 12.901 1.278 -4.590 1.00 84.19 105 PRO A O 1
ATOM 805 N N . ILE A 1 106 ? 14.181 0.543 -2.894 1.00 87.69 106 ILE A N 1
ATOM 806 C CA . ILE A 1 106 ? 13.083 0.485 -1.919 1.00 87.69 106 ILE A CA 1
ATOM 807 C C . ILE A 1 106 ? 12.553 1.873 -1.528 1.00 87.69 106 ILE A C 1
ATOM 809 O O . ILE A 1 106 ? 11.382 2.009 -1.178 1.00 87.69 106 ILE A O 1
ATOM 813 N N . PHE A 1 107 ? 13.353 2.936 -1.689 1.00 86.94 107 PHE A N 1
ATOM 814 C CA . PHE A 1 107 ? 12.901 4.311 -1.448 1.00 86.94 107 PHE A CA 1
ATOM 815 C C . PHE A 1 107 ? 11.690 4.672 -2.312 1.00 86.94 107 PHE A C 1
ATOM 817 O O . PHE A 1 107 ? 10.725 5.248 -1.815 1.00 86.94 107 PHE A O 1
ATOM 824 N N . LYS A 1 108 ? 11.704 4.282 -3.595 1.00 85.88 108 LYS A N 1
ATOM 825 C CA . LYS A 1 108 ? 10.595 4.553 -4.525 1.00 85.88 108 LYS A CA 1
ATOM 826 C C . LYS A 1 108 ? 9.303 3.866 -4.085 1.00 85.88 108 LYS A C 1
ATOM 828 O O . LYS A 1 108 ? 8.231 4.436 -4.260 1.00 85.88 108 LYS A O 1
ATOM 833 N N . VAL A 1 109 ? 9.414 2.672 -3.500 1.00 88.25 109 VAL A N 1
ATOM 834 C CA . VAL A 1 109 ? 8.267 1.933 -2.960 1.00 88.25 109 VAL A CA 1
ATOM 835 C C . VAL A 1 109 ? 7.674 2.694 -1.779 1.00 88.25 109 VAL A C 1
ATOM 837 O O . VAL A 1 109 ? 6.479 2.971 -1.780 1.00 88.25 109 VAL A O 1
ATOM 840 N N . PHE A 1 110 ? 8.497 3.112 -0.814 1.00 90.38 110 PHE A N 1
ATOM 841 C CA . PHE A 1 110 ? 8.009 3.830 0.366 1.00 90.38 110 PHE A CA 1
ATOM 842 C C . PHE A 1 110 ? 7.471 5.233 0.069 1.00 90.38 110 PHE A C 1
ATOM 844 O O . PHE A 1 110 ? 6.532 5.660 0.739 1.00 90.38 110 PHE A O 1
ATOM 851 N N . TYR A 1 111 ? 7.981 5.919 -0.959 1.00 89.94 111 TYR A N 1
ATOM 852 C CA . TYR A 1 111 ? 7.413 7.196 -1.408 1.00 89.94 111 TYR A CA 1
ATOM 853 C C . TYR A 1 111 ? 5.982 7.072 -1.924 1.00 89.94 111 TYR A C 1
ATOM 855 O O . TYR A 1 111 ? 5.212 8.014 -1.776 1.00 89.94 111 TYR A O 1
ATOM 863 N N . ALA A 1 112 ? 5.617 5.931 -2.510 1.00 87.44 112 ALA A N 1
ATOM 864 C CA . ALA A 1 112 ? 4.244 5.666 -2.927 1.00 87.44 112 ALA A CA 1
ATOM 865 C C . ALA A 1 112 ? 3.411 5.055 -1.788 1.00 87.44 112 ALA A C 1
ATOM 867 O O . ALA A 1 112 ? 2.259 5.434 -1.584 1.00 87.44 112 ALA A O 1
ATOM 868 N N . LEU A 1 113 ? 4.003 4.135 -1.019 1.00 90.06 113 LEU A N 1
ATOM 869 C CA . LEU A 1 113 ? 3.309 3.363 0.008 1.00 90.06 113 LEU A CA 1
ATOM 870 C C . LEU A 1 113 ? 2.893 4.216 1.212 1.00 90.06 113 LEU A C 1
ATOM 872 O O . LEU A 1 113 ? 1.766 4.080 1.676 1.00 90.06 113 LEU A O 1
ATOM 876 N N . LEU A 1 114 ? 3.764 5.098 1.722 1.00 90.94 114 LEU A N 1
ATOM 877 C CA . LEU A 1 114 ? 3.452 5.910 2.907 1.00 90.94 114 LEU A CA 1
ATOM 878 C C . LEU A 1 114 ? 2.251 6.848 2.676 1.00 90.94 114 LEU A C 1
ATOM 880 O O . LEU A 1 114 ? 1.336 6.825 3.502 1.00 90.94 114 LEU A O 1
ATOM 884 N N . PRO A 1 115 ? 2.179 7.622 1.573 1.00 90.50 115 PRO A N 1
ATOM 885 C CA . PRO A 1 115 ? 0.985 8.405 1.260 1.00 90.50 115 PRO A CA 1
ATOM 886 C C . PRO A 1 115 ? -0.251 7.538 1.016 1.00 90.50 115 PRO A C 1
ATOM 888 O O . PRO A 1 115 ? -1.329 7.877 1.498 1.00 90.50 115 PRO A O 1
ATOM 891 N N . ALA A 1 116 ? -0.108 6.404 0.319 1.00 90.06 116 ALA A N 1
ATOM 892 C CA . ALA A 1 116 ? -1.228 5.498 0.072 1.00 90.06 116 ALA A CA 1
ATOM 893 C C . ALA A 1 116 ? -1.830 4.965 1.383 1.00 90.06 116 ALA A C 1
ATOM 895 O O . ALA A 1 116 ? -3.049 4.970 1.539 1.00 90.06 116 ALA A O 1
ATOM 896 N N . LEU A 1 117 ? -0.996 4.583 2.356 1.00 90.19 117 LEU A N 1
ATOM 897 C CA . LEU A 1 117 ? -1.449 4.152 3.682 1.00 90.19 117 LEU A CA 1
ATOM 898 C C . LEU A 1 117 ? -2.136 5.281 4.462 1.00 90.19 117 LEU A C 1
ATOM 900 O O . LEU A 1 117 ? -3.120 5.018 5.149 1.00 90.19 117 LEU A O 1
ATOM 904 N N . ALA A 1 118 ? -1.670 6.529 4.339 1.00 90.06 118 ALA A N 1
ATOM 905 C CA . ALA A 1 118 ? -2.324 7.681 4.965 1.00 90.06 118 ALA A CA 1
ATOM 906 C C . ALA A 1 118 ? -3.724 7.932 4.383 1.00 90.06 118 ALA A C 1
ATOM 908 O O . ALA A 1 118 ? -4.688 8.108 5.130 1.00 90.06 118 ALA A O 1
ATOM 909 N N . VAL A 1 119 ? -3.856 7.884 3.053 1.00 90.69 119 VAL A N 1
ATOM 910 C CA . VAL A 1 119 ? -5.155 7.987 2.370 1.00 90.69 119 VAL A CA 1
ATOM 911 C C . VAL A 1 119 ? -6.057 6.823 2.764 1.00 90.69 119 VAL A C 1
ATOM 913 O O . VAL A 1 119 ? -7.223 7.028 3.079 1.00 90.69 119 VAL A O 1
ATOM 916 N N . TYR A 1 120 ? -5.521 5.608 2.825 1.00 90.00 120 TYR A N 1
ATOM 917 C CA . TYR A 1 120 ? -6.284 4.433 3.229 1.00 90.00 120 TYR A CA 1
ATOM 918 C C . TYR A 1 120 ? -6.779 4.533 4.683 1.00 90.00 120 TYR A C 1
ATOM 920 O O . TYR A 1 120 ? -7.923 4.196 4.991 1.00 90.00 120 TYR A O 1
ATOM 928 N N . TYR A 1 121 ? -5.948 5.070 5.578 1.00 89.56 121 TYR A N 1
ATOM 929 C CA . TYR A 1 121 ? -6.331 5.353 6.958 1.00 89.56 121 TYR A CA 1
ATOM 930 C C . TYR A 1 121 ? -7.461 6.391 7.047 1.00 89.56 121 TYR A C 1
ATOM 932 O O . TYR A 1 121 ? -8.387 6.224 7.843 1.00 89.56 121 TYR A O 1
ATOM 940 N N . LEU A 1 122 ? -7.419 7.432 6.206 1.00 89.19 122 LEU A N 1
ATOM 941 C CA . LEU A 1 122 ? -8.520 8.389 6.067 1.00 89.19 122 LEU A CA 1
ATOM 942 C C . LEU A 1 122 ? -9.790 7.674 5.613 1.00 89.19 122 LEU A C 1
ATOM 944 O O . LEU A 1 122 ? -10.825 7.819 6.257 1.00 89.19 122 LEU A O 1
ATOM 948 N N . ILE A 1 123 ? -9.710 6.863 4.555 1.00 89.75 123 ILE A N 1
ATOM 949 C CA . ILE A 1 123 ? -10.860 6.121 4.027 1.00 89.75 123 ILE A CA 1
ATOM 950 C C . ILE A 1 123 ? -11.506 5.270 5.126 1.00 89.75 123 ILE A C 1
ATOM 952 O O . ILE A 1 123 ? -12.720 5.326 5.314 1.00 89.75 123 ILE A O 1
ATOM 956 N N . TYR A 1 124 ? -10.697 4.555 5.907 1.00 87.69 124 TYR A N 1
ATOM 957 C CA . TYR A 1 124 ? -11.169 3.706 6.998 1.00 87.69 124 TYR A CA 1
ATOM 958 C C . TYR A 1 124 ? -11.924 4.462 8.106 1.00 87.69 124 TYR A C 1
ATOM 960 O O . TYR A 1 124 ? -12.799 3.887 8.753 1.00 87.69 124 TYR A O 1
ATOM 968 N N . HIS A 1 125 ? -11.582 5.726 8.370 1.00 84.94 125 HIS A N 1
ATOM 969 C CA . HIS A 1 125 ? -12.231 6.525 9.417 1.00 84.94 125 HIS A CA 1
ATOM 970 C C . HIS A 1 125 ? -13.328 7.461 8.904 1.00 84.94 125 HIS A C 1
ATOM 972 O O . HIS A 1 125 ? -14.210 7.813 9.685 1.00 84.94 125 HIS A O 1
ATOM 978 N N . SER A 1 126 ? -13.301 7.847 7.629 1.00 83.56 126 SER A N 1
ATOM 979 C CA . SER A 1 126 ? -14.255 8.802 7.054 1.00 83.56 126 SER A CA 1
ATOM 980 C C . SER A 1 126 ? -15.391 8.147 6.268 1.00 83.56 126 SER A C 1
ATOM 982 O O . SER A 1 126 ? -16.446 8.759 6.137 1.00 83.56 126 SER A O 1
ATOM 984 N N . TYR A 1 127 ? -15.206 6.933 5.740 1.00 84.00 127 TYR A N 1
ATOM 985 C CA . TYR A 1 127 ? -16.175 6.305 4.839 1.00 84.00 127 TYR A CA 1
ATOM 986 C C . TYR A 1 127 ? -16.841 5.059 5.425 1.00 84.00 127 TYR A C 1
ATOM 988 O O . TYR A 1 127 ? -16.388 4.452 6.395 1.00 84.00 127 TYR A O 1
ATOM 996 N N . GLN A 1 128 ? -17.937 4.652 4.779 1.00 84.06 128 GLN A N 1
ATOM 997 C CA . GLN A 1 128 ? -18.639 3.405 5.074 1.00 84.06 128 GLN A CA 1
ATOM 998 C C . GLN A 1 128 ? -17.709 2.194 4.829 1.00 84.06 128 GLN A C 1
ATOM 1000 O O . GLN A 1 128 ? -16.915 2.218 3.882 1.00 84.06 128 GLN A O 1
ATOM 1005 N N . PRO A 1 129 ? -17.834 1.094 5.602 1.00 82.25 129 PRO A N 1
ATOM 1006 C CA . PRO A 1 129 ? -16.997 -0.105 5.441 1.00 82.25 129 PRO A C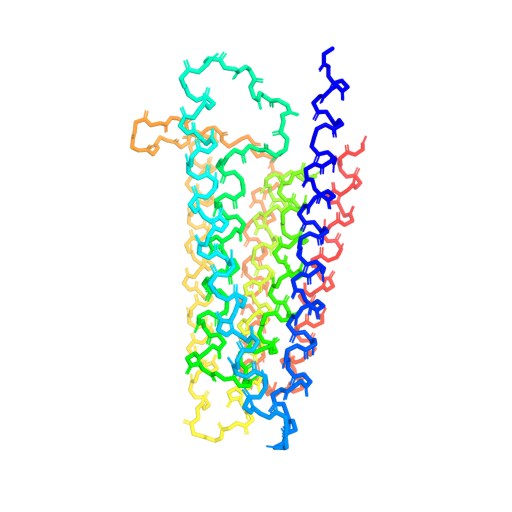A 1
ATOM 1007 C C . PRO A 1 129 ? -17.009 -0.708 4.025 1.00 82.25 129 PRO A C 1
ATOM 1009 O O . PRO A 1 129 ? -16.066 -1.376 3.615 1.00 82.25 129 PRO A O 1
ATOM 1012 N N . GLU A 1 130 ? -18.076 -0.455 3.272 1.00 84.38 130 GLU A N 1
ATOM 1013 C CA . GLU A 1 130 ? -18.294 -0.917 1.899 1.00 84.38 130 GLU A CA 1
ATOM 1014 C C . GLU A 1 130 ? -17.302 -0.264 0.932 1.00 84.38 130 GLU A C 1
ATOM 1016 O O . GLU A 1 130 ? -16.647 -0.945 0.147 1.00 84.38 130 GLU A O 1
ATOM 1021 N N . PHE A 1 131 ? -17.148 1.058 1.038 1.00 87.44 131 PHE A N 1
ATOM 1022 C CA . PHE A 1 131 ? -16.180 1.806 0.247 1.00 87.44 131 PHE A CA 1
ATOM 1023 C C . PHE A 1 131 ? -14.744 1.472 0.657 1.00 87.44 131 PHE A C 1
ATOM 1025 O O . PHE A 1 131 ? -13.860 1.410 -0.193 1.00 87.44 131 PHE A O 1
ATOM 1032 N N . CYS A 1 132 ? -14.517 1.178 1.941 1.00 87.75 132 CYS A N 1
ATOM 1033 C CA . CYS A 1 132 ? -13.221 0.704 2.416 1.00 87.75 132 CYS A CA 1
ATOM 1034 C C . CYS A 1 132 ? -12.792 -0.566 1.659 1.00 87.75 132 CYS A C 1
ATOM 1036 O O . CYS A 1 132 ? -11.716 -0.572 1.068 1.00 87.75 132 CYS A O 1
ATOM 1038 N N . ALA A 1 133 ? -13.664 -1.575 1.553 1.00 87.75 133 ALA A N 1
ATOM 1039 C CA . ALA A 1 133 ? -13.383 -2.785 0.775 1.00 87.75 133 ALA A CA 1
ATOM 1040 C C . ALA A 1 133 ? -13.128 -2.486 -0.717 1.00 87.75 133 ALA A C 1
ATOM 1042 O O . ALA A 1 133 ? -12.107 -2.904 -1.252 1.00 87.75 133 ALA A O 1
ATOM 1043 N N . ILE A 1 134 ? -13.975 -1.669 -1.355 1.00 90.56 134 ILE A N 1
ATOM 1044 C CA . ILE A 1 134 ? -13.800 -1.255 -2.763 1.00 90.56 134 ILE A CA 1
ATOM 1045 C C . ILE A 1 134 ? -12.441 -0.572 -2.988 1.00 90.56 134 ILE A C 1
ATOM 1047 O O . ILE A 1 134 ? -11.779 -0.796 -4.004 1.00 90.56 134 ILE A O 1
ATOM 1051 N N . SER A 1 135 ? -12.001 0.259 -2.040 1.00 91.88 135 SER A N 1
ATOM 1052 C CA . SER A 1 135 ? -10.714 0.951 -2.132 1.00 91.88 135 SER A CA 1
ATOM 1053 C C . SER A 1 135 ? -9.518 -0.004 -2.011 1.00 91.88 135 SER A C 1
ATOM 1055 O O . SER A 1 135 ? -8.519 0.209 -2.703 1.00 91.88 135 SER A O 1
ATOM 1057 N N . ILE A 1 136 ? -9.628 -1.086 -1.219 1.00 91.88 136 ILE A N 1
ATOM 1058 C CA . ILE A 1 136 ? -8.626 -2.169 -1.196 1.00 91.88 136 ILE A CA 1
ATOM 1059 C C . ILE A 1 136 ? -8.535 -2.802 -2.575 1.00 91.88 136 ILE A C 1
ATOM 1061 O O . ILE A 1 136 ? -7.433 -2.949 -3.093 1.00 91.88 136 ILE A O 1
ATOM 1065 N N . ASP A 1 137 ? -9.672 -3.152 -3.174 1.00 92.44 137 ASP A N 1
ATOM 1066 C CA . ASP A 1 137 ? -9.703 -3.868 -4.452 1.00 92.44 137 ASP A CA 1
ATOM 1067 C C . ASP A 1 137 ? -9.045 -3.056 -5.555 1.00 92.44 137 ASP A C 1
ATOM 1069 O O . ASP A 1 137 ? -8.223 -3.577 -6.312 1.00 92.44 137 ASP A O 1
ATOM 1073 N N . CYS A 1 138 ? -9.384 -1.768 -5.614 1.00 94.19 138 CYS A N 1
ATOM 1074 C CA . CYS A 1 138 ? -8.803 -0.827 -6.559 1.00 94.19 138 CYS A CA 1
ATOM 1075 C C . CYS A 1 138 ? -7.301 -0.647 -6.299 1.00 94.19 138 CYS A C 1
ATOM 1077 O O . CYS A 1 138 ? -6.505 -0.688 -7.236 1.00 94.19 138 CYS A O 1
ATOM 1079 N N . GLY A 1 139 ? -6.891 -0.489 -5.036 1.00 92.69 139 GLY A N 1
ATOM 1080 C CA . GLY A 1 139 ? -5.481 -0.368 -4.658 1.00 92.69 139 GLY A CA 1
ATOM 1081 C C . GLY A 1 139 ? -4.664 -1.615 -5.007 1.00 92.69 139 GLY A C 1
ATOM 1082 O O . GLY A 1 139 ? -3.572 -1.503 -5.566 1.00 92.69 139 GLY A O 1
ATOM 1083 N N . ALA A 1 140 ? -5.212 -2.804 -4.747 1.00 93.94 140 ALA A N 1
ATOM 1084 C CA . ALA A 1 140 ? -4.611 -4.086 -5.093 1.00 93.94 140 ALA A CA 1
ATOM 1085 C C . ALA A 1 140 ? -4.490 -4.254 -6.614 1.00 93.94 140 ALA A C 1
ATOM 1087 O O . ALA A 1 140 ? -3.428 -4.639 -7.106 1.00 93.94 140 ALA A O 1
ATOM 1088 N N . ALA A 1 141 ? -5.534 -3.899 -7.369 1.00 95.25 141 ALA A N 1
ATOM 1089 C CA . ALA A 1 141 ? -5.512 -3.937 -8.827 1.00 95.25 141 ALA A CA 1
ATOM 1090 C C . ALA A 1 141 ? -4.453 -2.990 -9.406 1.00 95.25 141 ALA A C 1
ATOM 1092 O O . ALA A 1 141 ? -3.665 -3.399 -10.257 1.00 95.25 141 ALA A O 1
ATOM 1093 N N . VAL A 1 142 ? -4.367 -1.752 -8.906 1.00 94.81 142 VAL A N 1
ATOM 1094 C CA . VAL A 1 142 ? -3.333 -0.784 -9.313 1.00 94.81 142 VAL A CA 1
ATOM 1095 C C . VAL A 1 142 ? -1.931 -1.307 -8.993 1.00 94.81 142 VAL A C 1
ATOM 1097 O O . VAL A 1 142 ? -1.044 -1.231 -9.845 1.00 94.81 142 VAL A O 1
ATOM 1100 N N . ALA A 1 143 ? -1.716 -1.873 -7.803 1.00 92.69 143 ALA A N 1
ATOM 1101 C CA . ALA A 1 143 ? -0.426 -2.443 -7.420 1.00 92.69 143 ALA A CA 1
ATOM 1102 C C . ALA A 1 143 ? -0.011 -3.595 -8.351 1.00 92.69 143 ALA A C 1
ATOM 1104 O O . ALA A 1 143 ? 1.122 -3.623 -8.838 1.00 92.69 143 ALA A O 1
ATOM 1105 N N . LEU A 1 144 ? -0.933 -4.509 -8.660 1.00 94.31 144 LEU A N 1
ATOM 1106 C CA . LEU A 1 144 ? -0.678 -5.610 -9.588 1.00 94.31 144 LEU A CA 1
ATOM 1107 C C . LEU A 1 144 ? -0.480 -5.123 -11.024 1.00 94.31 144 LEU A C 1
ATOM 1109 O O . LEU A 1 144 ? 0.418 -5.612 -11.697 1.00 94.31 144 LEU A O 1
ATOM 1113 N N . LEU A 1 145 ? -1.225 -4.118 -11.485 1.00 94.31 145 LEU A N 1
ATOM 1114 C CA . LEU A 1 145 ? -1.019 -3.506 -12.801 1.00 94.31 145 LEU A CA 1
ATOM 1115 C C . LEU A 1 145 ? 0.352 -2.826 -12.922 1.00 94.31 145 LEU A C 1
ATOM 1117 O O . LEU A 1 145 ? 0.979 -2.884 -13.981 1.00 94.31 145 LEU A O 1
ATOM 1121 N N . LEU A 1 146 ? 0.866 -2.221 -11.847 1.00 91.62 146 LEU A N 1
ATOM 1122 C CA . LEU A 1 146 ? 2.234 -1.696 -11.817 1.00 91.62 146 LEU A CA 1
ATOM 1123 C C . LEU A 1 146 ? 3.275 -2.819 -11.940 1.00 91.62 146 LEU A C 1
ATOM 1125 O O . LEU A 1 146 ? 4.290 -2.629 -12.619 1.00 91.62 146 LEU A O 1
ATOM 1129 N N . ILE A 1 147 ? 3.014 -3.984 -11.337 1.00 91.00 147 ILE A N 1
ATOM 1130 C CA . ILE A 1 147 ? 3.848 -5.186 -11.487 1.00 91.00 147 ILE A CA 1
ATOM 1131 C C . ILE A 1 147 ? 3.757 -5.727 -12.915 1.00 91.00 147 ILE A C 1
ATOM 1133 O O . ILE A 1 147 ? 4.797 -5.943 -13.527 1.00 91.00 147 ILE A O 1
ATOM 1137 N N . VAL A 1 148 ? 2.553 -5.871 -13.476 1.00 91.81 148 VAL A N 1
ATOM 1138 C CA . VAL A 1 148 ? 2.316 -6.291 -14.870 1.00 91.81 148 VAL A CA 1
ATOM 1139 C C . VAL A 1 148 ? 3.093 -5.400 -15.832 1.00 91.81 148 VAL A C 1
ATOM 1141 O O . VAL A 1 148 ? 3.875 -5.891 -16.646 1.00 91.81 148 VAL A O 1
ATOM 1144 N N . ARG A 1 149 ? 2.959 -4.078 -15.680 1.00 90.69 149 ARG A N 1
ATOM 1145 C CA . ARG A 1 149 ? 3.674 -3.106 -16.507 1.00 90.69 149 ARG A CA 1
ATOM 1146 C C . ARG A 1 149 ? 5.188 -3.262 -16.380 1.00 90.69 149 ARG A C 1
ATOM 1148 O O . ARG A 1 149 ? 5.892 -3.142 -17.375 1.00 90.69 149 ARG A O 1
ATOM 1155 N N . ARG A 1 150 ? 5.712 -3.512 -15.175 1.00 86.94 150 ARG A N 1
ATOM 1156 C CA . ARG A 1 150 ? 7.150 -3.755 -14.965 1.00 86.94 150 ARG A CA 1
ATOM 1157 C C . ARG A 1 150 ? 7.614 -5.080 -15.565 1.00 86.94 150 ARG A C 1
ATOM 1159 O O . ARG A 1 150 ? 8.679 -5.103 -16.174 1.00 86.94 150 ARG A O 1
ATOM 1166 N N . ALA A 1 151 ? 6.821 -6.135 -15.423 1.00 88.31 151 ALA A N 1
ATOM 1167 C CA . ALA A 1 151 ? 7.097 -7.466 -15.947 1.00 88.31 151 ALA A CA 1
ATOM 1168 C C . ALA A 1 151 ? 7.176 -7.467 -17.478 1.00 88.31 151 ALA A C 1
ATOM 1170 O O . ALA A 1 151 ? 8.093 -8.048 -18.040 1.00 88.31 151 ALA A O 1
ATOM 1171 N N . GLN A 1 152 ? 6.278 -6.751 -18.153 1.00 85.44 152 GLN A N 1
ATOM 1172 C CA . GLN A 1 152 ? 6.251 -6.667 -19.618 1.00 85.44 152 GLN A CA 1
ATOM 1173 C C . GLN A 1 152 ? 7.402 -5.847 -20.222 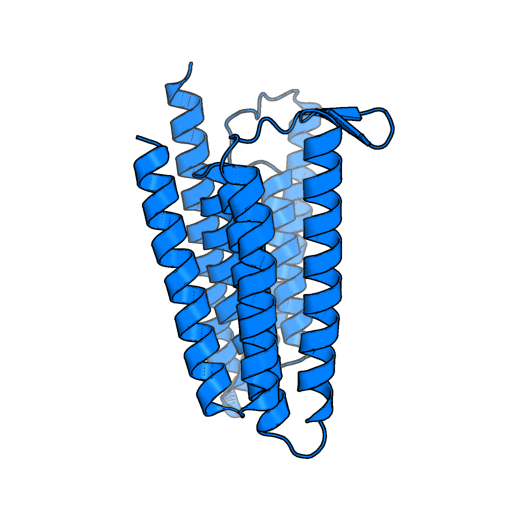1.00 85.44 152 GLN A C 1
ATOM 1175 O O . GLN A 1 152 ? 7.693 -5.991 -21.404 1.00 85.44 152 GLN A O 1
ATOM 1180 N N . ILE A 1 153 ? 8.067 -4.990 -19.439 1.00 86.06 153 ILE A N 1
ATOM 1181 C CA . ILE A 1 153 ? 9.264 -4.256 -19.893 1.00 86.06 153 ILE A CA 1
ATOM 1182 C C . ILE A 1 153 ? 10.503 -5.172 -19.895 1.00 86.06 153 ILE A C 1
ATOM 1184 O O . ILE A 1 153 ? 11.483 -4.879 -20.575 1.00 86.06 153 ILE A O 1
ATOM 1188 N N . SER A 1 154 ? 10.485 -6.277 -19.144 1.00 82.50 154 SER A N 1
ATOM 1189 C CA . SER A 1 154 ? 11.633 -7.168 -18.983 1.00 82.50 154 SER A CA 1
ATOM 1190 C C . SER A 1 154 ? 11.359 -8.549 -19.577 1.00 82.50 154 SER A C 1
ATOM 1192 O O . SER A 1 154 ? 10.496 -9.284 -19.103 1.00 82.50 154 SER A O 1
ATOM 1194 N N . ALA A 1 155 ? 12.154 -8.938 -20.576 1.00 73.44 155 ALA A N 1
ATOM 1195 C CA . ALA A 1 155 ? 11.997 -10.212 -21.280 1.00 73.44 155 ALA A CA 1
ATOM 1196 C C . ALA A 1 155 ? 12.073 -11.448 -20.356 1.00 73.44 155 ALA A C 1
ATOM 1198 O O . ALA A 1 155 ? 11.398 -12.442 -20.598 1.00 73.44 155 ALA A O 1
ATOM 1199 N N . ASN A 1 156 ? 12.836 -11.378 -19.259 1.00 78.50 156 ASN A N 1
ATOM 1200 C CA . ASN A 1 156 ? 13.058 -12.524 -18.366 1.00 78.50 156 ASN A CA 1
ATOM 1201 C C . ASN A 1 156 ? 11.918 -12.785 -17.370 1.00 78.50 156 ASN A C 1
ATOM 1203 O O . ASN A 1 156 ? 11.854 -13.863 -16.783 1.00 78.50 156 ASN A O 1
ATOM 1207 N N . VAL A 1 157 ? 11.033 -11.814 -17.135 1.00 85.69 157 VAL A N 1
ATOM 1208 C CA . VAL A 1 157 ? 9.996 -11.907 -16.09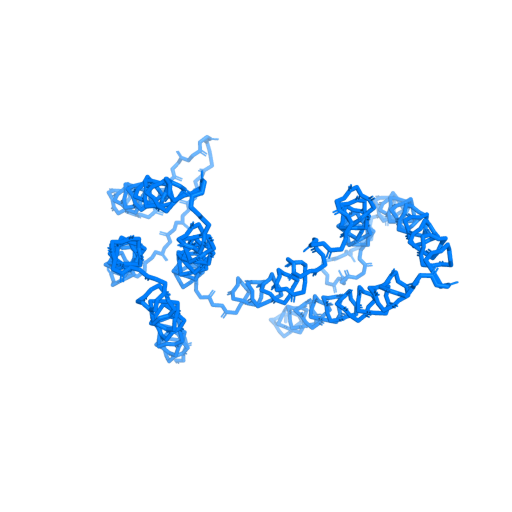0 1.00 85.69 157 VAL A CA 1
ATOM 1209 C C . VAL A 1 157 ? 8.588 -11.659 -16.620 1.00 85.69 157 VAL A C 1
ATOM 1211 O O . VAL A 1 157 ? 7.670 -11.395 -15.849 1.00 85.69 157 VAL A O 1
ATOM 1214 N N . GLN A 1 158 ? 8.376 -11.815 -17.927 1.00 84.62 158 GLN A N 1
ATOM 1215 C CA . GLN A 1 158 ? 7.069 -11.614 -18.555 1.00 84.62 158 GLN A CA 1
ATOM 1216 C C . GLN A 1 158 ? 5.971 -12.521 -17.965 1.00 84.62 158 GLN A C 1
ATOM 1218 O O . GLN A 1 158 ? 4.816 -12.107 -17.868 1.00 84.62 158 GLN A O 1
ATOM 1223 N N . TYR A 1 159 ? 6.324 -13.720 -17.483 1.00 86.69 159 TYR A N 1
ATOM 1224 C CA . TYR A 1 159 ? 5.388 -14.630 -16.811 1.00 86.69 159 TYR A CA 1
ATOM 1225 C C . TYR A 1 159 ? 4.747 -14.018 -15.549 1.00 86.69 159 TYR A C 1
ATOM 1227 O O . TYR A 1 159 ? 3.614 -14.368 -15.216 1.00 86.69 159 TYR A O 1
ATOM 1235 N N . LEU A 1 160 ? 5.412 -13.063 -14.877 1.00 90.19 160 LEU A N 1
ATOM 1236 C CA . LEU A 1 160 ? 4.864 -12.383 -13.696 1.00 90.19 160 LEU A CA 1
ATOM 1237 C C . LEU A 1 160 ? 3.581 -11.606 -14.008 1.00 90.19 160 LEU A C 1
ATOM 1239 O O . LEU A 1 160 ? 2.767 -11.413 -13.107 1.00 90.19 160 LEU A O 1
ATOM 1243 N N . ALA A 1 161 ? 3.364 -11.192 -15.261 1.00 90.31 161 ALA A N 1
ATOM 1244 C CA . ALA A 1 161 ? 2.115 -10.550 -15.657 1.00 90.31 161 ALA A CA 1
ATOM 1245 C C . ALA A 1 161 ? 0.917 -11.499 -15.482 1.00 90.31 161 ALA A C 1
ATOM 1247 O O . ALA A 1 161 ? -0.102 -11.115 -14.915 1.00 90.31 161 ALA A O 1
ATOM 1248 N N . TRP A 1 162 ? 1.062 -12.763 -15.885 1.00 92.12 162 TRP A N 1
ATOM 1249 C CA . TRP A 1 162 ? 0.016 -13.777 -15.732 1.00 92.12 162 TRP A CA 1
ATOM 1250 C C . TRP A 1 162 ? -0.114 -14.273 -14.293 1.00 92.12 162 TRP A C 1
ATOM 1252 O O . TRP A 1 162 ? -1.224 -14.549 -13.840 1.00 92.12 162 TRP A O 1
ATOM 1262 N N . VAL A 1 163 ? 0.989 -14.301 -13.538 1.00 93.31 163 VAL A N 1
ATOM 1263 C CA . VAL A 1 163 ? 0.938 -14.542 -12.088 1.00 93.31 163 VAL A CA 1
ATOM 1264 C C . VAL A 1 163 ? 0.119 -13.452 -11.395 1.00 93.31 163 VAL A C 1
ATOM 1266 O O . VAL A 1 163 ? -0.730 -13.770 -10.570 1.00 93.31 163 VAL A O 1
ATOM 1269 N N . ALA A 1 164 ? 0.302 -12.179 -11.757 1.00 92.75 164 ALA A N 1
ATOM 1270 C CA . ALA A 1 164 ? -0.483 -11.079 -11.201 1.00 92.75 164 ALA A CA 1
ATOM 1271 C C . ALA A 1 164 ? -1.987 -11.225 -11.504 1.00 92.75 164 ALA A C 1
ATOM 1273 O O . ALA A 1 164 ? -2.810 -11.007 -10.615 1.00 92.75 164 ALA A O 1
ATOM 1274 N N . VAL A 1 165 ? -2.348 -11.667 -12.715 1.00 94.56 165 VAL A N 1
ATOM 1275 C CA . VAL A 1 165 ? -3.743 -11.994 -13.067 1.00 94.56 165 VAL A CA 1
ATOM 1276 C C . VAL A 1 165 ? -4.279 -13.123 -12.190 1.00 94.56 165 VAL A C 1
ATOM 1278 O O . VAL A 1 165 ? -5.359 -12.985 -11.620 1.00 94.56 165 VAL A O 1
ATOM 1281 N N . ALA A 1 166 ? -3.526 -14.215 -12.038 1.00 94.44 166 ALA A N 1
ATOM 1282 C CA . ALA A 1 166 ? -3.937 -15.354 -11.222 1.00 94.44 166 ALA A CA 1
ATOM 1283 C C . ALA A 1 166 ? -4.127 -14.964 -9.747 1.00 94.44 166 ALA A C 1
ATOM 1285 O O . ALA A 1 166 ? -5.140 -15.309 -9.140 1.00 94.44 166 ALA A O 1
ATOM 1286 N N . VAL A 1 167 ? -3.195 -14.188 -9.186 1.00 95.44 167 VAL A N 1
ATOM 1287 C CA . VAL A 1 167 ? -3.283 -13.665 -7.814 1.00 95.44 167 VAL A CA 1
ATOM 1288 C C . VAL A 1 167 ? -4.539 -12.815 -7.640 1.00 95.44 167 VAL A C 1
ATOM 1290 O O . VAL A 1 167 ? -5.280 -13.016 -6.676 1.00 95.44 167 VAL A O 1
ATOM 1293 N N . TYR A 1 168 ? -4.819 -11.905 -8.579 1.00 95.06 168 TYR A N 1
ATOM 1294 C CA . TYR A 1 168 ? -6.022 -11.083 -8.485 1.00 95.06 168 TYR A CA 1
ATOM 1295 C C . TYR A 1 168 ? -7.301 -11.903 -8.657 1.00 95.06 168 TYR A C 1
ATOM 1297 O O . TYR A 1 168 ? -8.270 -11.670 -7.945 1.00 95.06 168 TYR A O 1
ATOM 1305 N N . ALA A 1 169 ? -7.312 -12.888 -9.556 1.00 93.94 169 ALA A N 1
ATOM 1306 C CA . ALA A 1 169 ? -8.461 -13.765 -9.751 1.00 93.94 169 ALA A CA 1
ATOM 1307 C C . ALA A 1 169 ? -8.799 -14.541 -8.468 1.00 93.94 169 ALA A C 1
ATOM 1309 O O . ALA A 1 169 ? -9.962 -14.593 -8.072 1.00 93.94 169 ALA A O 1
ATOM 1310 N N . VAL A 1 170 ? -7.790 -15.078 -7.773 1.00 95.06 170 VAL A N 1
ATOM 1311 C CA . VAL A 1 170 ? -7.980 -15.742 -6.472 1.00 95.06 170 VAL A CA 1
ATOM 1312 C C . VAL A 1 170 ? -8.538 -14.766 -5.437 1.00 95.06 170 VAL A C 1
ATOM 1314 O O . VAL A 1 170 ? -9.495 -15.097 -4.737 1.00 95.06 170 VAL A O 1
ATOM 1317 N N . PHE A 1 171 ? -7.984 -13.554 -5.366 1.00 93.12 171 PHE A N 1
ATOM 1318 C CA . PHE A 1 171 ? -8.465 -12.509 -4.465 1.00 93.12 171 PHE A CA 1
ATOM 1319 C C . PHE A 1 171 ? -9.930 -12.125 -4.752 1.00 93.12 171 PHE A C 1
ATOM 1321 O O . PHE A 1 171 ? -10.756 -12.117 -3.839 1.00 93.12 171 PHE A O 1
ATOM 1328 N N . ALA A 1 172 ? -10.277 -11.911 -6.022 1.00 92.75 172 ALA A N 1
ATOM 1329 C CA . ALA A 1 172 ? -11.626 -11.590 -6.477 1.00 92.75 172 ALA A CA 1
ATOM 1330 C C . ALA A 1 172 ? -12.627 -12.702 -6.135 1.00 92.75 172 ALA A C 1
ATOM 1332 O O . ALA A 1 172 ? -13.701 -12.430 -5.599 1.00 92.75 172 ALA A O 1
ATOM 1333 N N . VAL A 1 173 ? -12.273 -13.967 -6.387 1.00 93.31 173 VAL A N 1
ATOM 1334 C CA . VAL A 1 173 ? -13.119 -15.119 -6.038 1.00 93.31 173 VAL A CA 1
ATOM 1335 C C . VAL A 1 173 ? -13.316 -15.212 -4.526 1.00 93.31 173 VAL A C 1
ATOM 1337 O O . VAL A 1 173 ? -14.445 -15.403 -4.074 1.00 93.31 173 VAL A O 1
ATOM 1340 N N . ALA A 1 174 ? -12.251 -15.038 -3.739 1.00 91.50 174 ALA A N 1
ATOM 1341 C CA . ALA A 1 174 ? -12.327 -15.066 -2.280 1.00 91.50 174 ALA A CA 1
ATOM 1342 C C . ALA A 1 174 ? -13.255 -13.969 -1.739 1.00 91.50 174 ALA A C 1
ATOM 1344 O O . ALA A 1 174 ? -14.100 -14.238 -0.882 1.00 91.50 174 ALA A O 1
ATOM 1345 N N . GLN A 1 175 ? -13.153 -12.755 -2.277 1.00 89.44 175 GLN A N 1
ATOM 1346 C CA . GLN A 1 175 ? -14.022 -11.647 -1.906 1.00 89.44 175 GLN A CA 1
ATOM 1347 C C . GLN A 1 175 ? -15.479 -11.903 -2.289 1.00 89.44 175 GLN A C 1
ATOM 1349 O O . GLN A 1 175 ? -16.358 -11.759 -1.443 1.00 89.44 175 GLN A O 1
ATOM 1354 N N . ILE A 1 176 ? -15.749 -12.322 -3.528 1.00 90.19 176 ILE A N 1
ATOM 1355 C CA . ILE A 1 176 ? -17.111 -12.622 -3.990 1.00 90.19 176 ILE A CA 1
ATOM 1356 C C . ILE A 1 176 ? -17.729 -13.727 -3.124 1.00 90.19 176 ILE A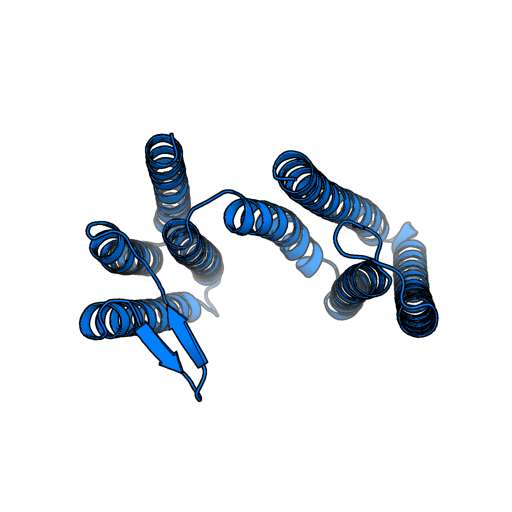 C 1
ATOM 1358 O O . ILE A 1 176 ? -18.873 -13.598 -2.679 1.00 90.19 176 ILE A O 1
ATOM 1362 N N . ALA A 1 177 ? -16.967 -14.784 -2.827 1.00 87.81 177 ALA A N 1
ATOM 1363 C CA . ALA A 1 177 ? -17.400 -15.866 -1.949 1.00 87.81 177 ALA A CA 1
ATOM 1364 C C . ALA A 1 177 ? -17.721 -15.352 -0.540 1.00 87.81 177 ALA A C 1
ATOM 1366 O O . ALA A 1 177 ? -18.780 -15.682 0.003 1.00 87.81 177 ALA A O 1
ATOM 1367 N N . LEU A 1 178 ? -16.860 -14.499 0.027 1.00 85.06 178 LEU A N 1
ATOM 1368 C CA . LEU A 1 178 ? -17.103 -13.864 1.318 1.00 85.06 178 LEU A CA 1
ATOM 1369 C C . LEU A 1 178 ? -18.396 -13.046 1.271 1.00 85.06 178 LEU A C 1
ATOM 1371 O O . LEU A 1 178 ? -19.296 -13.309 2.063 1.00 85.06 178 LEU A O 1
ATOM 1375 N N . THR A 1 179 ? -18.551 -12.133 0.308 1.00 84.50 179 THR A N 1
ATOM 1376 C CA . THR A 1 179 ? -19.748 -11.292 0.138 1.00 84.50 179 THR A CA 1
ATOM 1377 C C . THR A 1 179 ? -21.025 -12.126 0.016 1.00 84.50 179 THR A C 1
ATOM 1379 O O . THR A 1 179 ? -22.040 -11.792 0.634 1.00 84.50 179 THR A O 1
ATOM 1382 N N . MET A 1 180 ? -20.985 -13.245 -0.713 1.00 83.88 180 MET A N 1
ATOM 1383 C CA . MET A 1 180 ? -22.106 -14.184 -0.806 1.00 83.88 180 MET A CA 1
ATOM 1384 C C . MET A 1 180 ? -22.416 -14.858 0.535 1.00 83.88 180 MET A C 1
ATOM 1386 O O . MET A 1 180 ? -23.592 -14.991 0.879 1.00 83.88 180 MET A O 1
ATOM 1390 N N . GLN A 1 181 ? -21.404 -15.257 1.310 1.00 81.19 181 GLN A N 1
ATOM 1391 C CA . GLN A 1 181 ? -21.603 -15.801 2.659 1.00 81.19 181 GLN A CA 1
ATOM 1392 C C . GLN A 1 181 ? -22.222 -14.757 3.598 1.00 81.19 181 GLN A C 1
ATOM 1394 O O . GLN A 1 181 ? -23.181 -15.072 4.303 1.00 81.19 181 GLN A O 1
ATOM 1399 N N . ILE A 1 182 ? -21.760 -13.500 3.551 1.00 78.44 182 ILE A N 1
ATOM 1400 C CA . ILE A 1 182 ? -22.330 -12.402 4.354 1.00 78.44 182 ILE A CA 1
ATOM 1401 C C . ILE A 1 182 ? -23.798 -12.170 3.983 1.00 78.44 182 ILE A C 1
ATOM 1403 O O . ILE A 1 182 ? -24.641 -11.981 4.862 1.00 78.44 182 ILE A O 1
ATOM 1407 N N . LYS A 1 183 ? -24.110 -12.205 2.681 1.00 77.12 183 LYS A N 1
ATOM 1408 C CA . LYS A 1 183 ? -25.474 -12.046 2.167 1.00 77.12 183 LYS A CA 1
ATOM 1409 C C . LYS A 1 183 ? -26.384 -13.187 2.627 1.00 77.12 183 LYS A C 1
ATOM 1411 O O . LYS A 1 183 ? -27.478 -12.921 3.111 1.00 77.12 183 LYS A O 1
ATOM 1416 N N . LYS A 1 184 ? -25.927 -14.443 2.528 1.00 75.94 184 LYS A N 1
ATOM 1417 C CA . LYS A 1 184 ? -26.672 -15.628 3.000 1.00 75.94 184 LYS A CA 1
ATOM 1418 C C . LYS A 1 184 ? -26.920 -15.591 4.509 1.00 75.94 184 LYS A C 1
ATOM 1420 O O . LYS A 1 184 ? -27.975 -16.017 4.963 1.00 75.94 184 LYS A O 1
ATOM 1425 N N . ALA A 1 185 ? -25.978 -15.049 5.276 1.00 70.25 185 ALA A N 1
ATOM 1426 C CA . ALA A 1 185 ? -26.069 -14.949 6.728 1.00 70.25 185 ALA A CA 1
ATOM 1427 C C . ALA A 1 185 ? -26.810 -13.688 7.228 1.00 70.25 185 ALA A C 1
ATOM 1429 O O . ALA A 1 185 ? -26.707 -13.352 8.409 1.00 70.25 185 ALA A O 1
ATOM 1430 N N . ASN A 1 186 ? -27.530 -12.962 6.356 1.00 64.12 186 ASN A N 1
ATOM 1431 C CA . ASN A 1 186 ? -28.232 -11.710 6.684 1.00 64.12 186 ASN A CA 1
ATOM 1432 C C . ASN A 1 186 ? -27.346 -10.699 7.444 1.00 64.12 186 ASN A C 1
ATOM 1434 O O . ASN A 1 186 ? -27.778 -10.075 8.415 1.00 64.12 186 ASN A O 1
ATOM 1438 N N . GLY A 1 187 ? -26.074 -10.580 7.047 1.00 59.28 187 GLY A N 1
ATOM 1439 C CA . GLY A 1 187 ? -25.127 -9.658 7.676 1.00 59.28 187 GLY A CA 1
ATOM 1440 C C . GLY A 1 187 ? -24.558 -10.119 9.022 1.00 59.28 187 GLY A C 1
ATOM 1441 O O . GLY A 1 187 ? -23.878 -9.335 9.676 1.00 59.28 187 GLY A O 1
ATOM 1442 N N . LYS A 1 188 ? -24.792 -11.361 9.469 1.00 58.75 188 LYS A N 1
ATOM 1443 C CA . LYS A 1 188 ? -24.254 -11.894 10.735 1.00 58.75 188 LYS A CA 1
ATOM 1444 C C . LYS A 1 188 ? -23.278 -13.038 10.468 1.00 58.75 188 LYS A C 1
ATOM 1446 O O . LYS A 1 188 ? -23.685 -14.184 10.327 1.00 58.75 188 LYS A O 1
ATOM 1451 N N . LEU A 1 189 ? -21.981 -12.744 10.440 1.00 52.81 189 LEU A N 1
ATOM 1452 C CA . LEU A 1 189 ? -20.941 -13.772 10.374 1.00 52.81 189 LEU A CA 1
ATOM 1453 C C . LEU A 1 189 ? -20.513 -14.162 11.790 1.00 52.81 189 LEU A C 1
ATOM 1455 O O . LEU A 1 189 ? -20.023 -13.332 12.555 1.00 52.81 189 LEU A O 1
ATOM 1459 N N . THR A 1 190 ? -20.674 -15.432 12.148 1.00 51.72 190 THR A N 1
ATOM 1460 C CA . THR A 1 190 ? -20.067 -16.005 13.354 1.00 51.72 190 THR A CA 1
ATOM 1461 C C . THR A 1 190 ? -18.703 -16.576 12.988 1.00 51.72 190 THR A C 1
ATOM 1463 O O . THR A 1 190 ? -18.611 -17.722 12.555 1.00 51.72 190 THR A O 1
ATOM 1466 N N . LEU A 1 191 ? -17.643 -15.782 13.146 1.00 45.16 191 LEU A N 1
ATOM 1467 C CA . LEU A 1 191 ? -16.268 -16.259 12.983 1.00 45.16 191 LEU A CA 1
ATOM 1468 C C . LEU A 1 191 ? -15.684 -16.541 14.374 1.00 45.16 191 LEU A C 1
ATOM 1470 O O . LEU A 1 191 ? -15.566 -15.629 15.192 1.00 45.16 191 LEU A O 1
ATOM 1474 N N . GLY A 1 192 ? -15.359 -17.805 14.667 1.00 49.06 192 GLY A N 1
ATOM 1475 C CA . GLY A 1 192 ? -14.648 -18.191 15.896 1.00 49.06 192 GLY A CA 1
ATOM 1476 C C . GLY A 1 192 ? -15.314 -17.731 17.203 1.00 49.06 192 GLY A C 1
ATOM 1477 O O . GLY A 1 192 ? -14.638 -17.226 18.093 1.00 49.06 192 GLY A O 1
ATOM 1478 N N . GLY A 1 193 ? -16.646 -17.824 17.302 1.00 47.41 193 GLY A N 1
ATOM 1479 C CA . GLY A 1 193 ? -17.406 -17.430 18.499 1.00 47.41 193 GLY A CA 1
ATOM 1480 C C . GLY A 1 193 ? -17.702 -15.928 18.634 1.00 47.41 193 GLY A C 1
ATOM 1481 O O . GLY A 1 193 ? -18.495 -15.544 19.493 1.00 47.41 193 GLY A O 1
ATOM 1482 N N . ARG A 1 194 ? -17.149 -15.065 17.767 1.00 46.12 194 ARG A N 1
ATOM 1483 C CA . ARG A 1 194 ? -17.489 -13.632 17.712 1.00 46.12 194 ARG A CA 1
ATOM 1484 C C . ARG A 1 194 ? -18.520 -13.365 16.614 1.00 46.12 194 ARG A C 1
ATOM 1486 O O . ARG A 1 194 ? -18.326 -13.731 15.457 1.00 46.12 194 ARG A O 1
ATOM 1493 N N . LYS A 1 195 ? -19.628 -12.712 16.980 1.00 51.59 195 LYS A N 1
ATOM 1494 C CA . LYS A 1 195 ? -20.659 -12.242 16.041 1.00 51.59 195 LYS A CA 1
ATOM 1495 C C . LYS A 1 195 ? -20.172 -10.945 15.392 1.00 51.59 195 LYS A C 1
ATOM 1497 O O . LYS A 1 195 ? -20.235 -9.889 16.012 1.00 51.59 195 LYS A O 1
ATOM 1502 N N . LEU A 1 196 ? -19.680 -11.027 14.161 1.00 51.62 196 LEU A N 1
ATOM 1503 C CA . LEU A 1 196 ? -19.390 -9.862 13.330 1.00 51.62 196 LEU A CA 1
ATOM 1504 C C . LEU A 1 196 ? -20.670 -9.493 12.576 1.00 51.62 196 LEU A C 1
ATOM 1506 O O . LEU A 1 196 ? -21.096 -10.203 11.662 1.00 51.62 196 LEU A O 1
ATOM 1510 N N . SER A 1 197 ? -21.322 -8.411 13.002 1.00 53.28 197 SER A N 1
ATOM 1511 C CA . SER A 1 197 ? -22.467 -7.846 12.290 1.00 53.28 197 SER A CA 1
ATOM 1512 C C . SER A 1 197 ? -21.976 -6.877 11.218 1.00 53.28 197 SER A C 1
ATOM 1514 O O . SER A 1 197 ? -21.564 -5.759 11.526 1.00 53.28 197 SER A O 1
ATOM 1516 N N . PHE A 1 198 ? -22.037 -7.299 9.964 1.00 57.84 198 PHE A N 1
ATOM 1517 C CA . PHE A 1 198 ? -21.856 -6.438 8.810 1.00 57.84 198 PHE A CA 1
ATOM 1518 C C . PHE A 1 198 ? -23.232 -5.985 8.322 1.00 57.84 198 PHE A C 1
ATOM 1520 O O . PHE A 1 198 ? -23.933 -6.718 7.626 1.00 57.84 198 PHE A O 1
ATOM 1527 N N . VAL A 1 199 ? -23.645 -4.783 8.722 1.00 59.09 199 VAL A N 1
ATOM 1528 C CA . VAL A 1 199 ? -24.867 -4.157 8.205 1.00 59.09 199 VAL A CA 1
ATOM 1529 C C . VAL A 1 199 ? -24.503 -3.461 6.899 1.00 59.09 199 VAL A C 1
ATOM 1531 O O . VAL A 1 199 ? -24.078 -2.311 6.904 1.00 59.09 199 VAL A O 1
ATOM 1534 N N . PHE A 1 200 ? -24.606 -4.186 5.789 1.00 62.69 200 PHE A N 1
ATOM 1535 C CA . PHE A 1 200 ? -24.383 -3.627 4.458 1.00 62.69 200 PHE A CA 1
ATOM 1536 C C . PHE A 1 200 ? -25.698 -3.194 3.815 1.00 62.69 200 PHE A C 1
ATOM 1538 O O . PHE A 1 200 ? -26.727 -3.862 3.953 1.00 62.69 200 PHE A O 1
ATOM 1545 N N . SER A 1 201 ? -25.661 -2.090 3.069 1.00 64.31 201 SER A N 1
ATOM 1546 C CA . SER A 1 201 ? -26.802 -1.673 2.248 1.00 64.31 201 SER A CA 1
ATOM 1547 C C . SER A 1 201 ? -27.118 -2.717 1.166 1.00 64.31 201 SER A C 1
ATOM 1549 O O . SER A 1 201 ? -26.224 -3.375 0.632 1.00 64.31 201 SER A O 1
ATOM 1551 N N . LYS A 1 202 ? -28.392 -2.841 0.770 1.00 65.19 202 LYS A N 1
ATOM 1552 C CA . LYS A 1 202 ? -28.840 -3.790 -0.268 1.00 65.19 202 LYS A CA 1
ATOM 1553 C C . LYS A 1 202 ? -28.071 -3.624 -1.592 1.00 65.19 202 LYS A C 1
ATOM 1555 O O . LYS A 1 202 ? -27.721 -4.627 -2.208 1.00 65.19 202 LYS A O 1
ATOM 1560 N N . ASN A 1 203 ? -27.733 -2.385 -1.973 1.00 73.50 203 ASN A N 1
ATOM 1561 C CA . ASN A 1 203 ? -26.926 -2.080 -3.166 1.00 73.50 203 ASN A CA 1
ATOM 1562 C C . ASN A 1 203 ? -25.416 -2.290 -2.960 1.00 73.50 203 ASN A C 1
ATOM 1564 O O . ASN A 1 203 ? -24.682 -2.447 -3.934 1.00 73.50 203 ASN A O 1
ATOM 1568 N N . ALA A 1 204 ? -24.938 -2.328 -1.712 1.00 73.31 204 ALA A N 1
ATOM 1569 C CA . ALA A 1 204 ? -23.520 -2.519 -1.421 1.00 73.31 204 ALA A CA 1
ATOM 1570 C C . ALA A 1 204 ? -23.050 -3.937 -1.763 1.00 73.31 204 ALA A C 1
ATOM 1572 O O . ALA A 1 204 ? -21.940 -4.099 -2.254 1.00 73.31 204 ALA A O 1
ATOM 1573 N N . TYR A 1 205 ? -23.905 -4.954 -1.601 1.00 76.88 205 TYR A N 1
ATOM 1574 C CA . TYR A 1 205 ? -23.577 -6.318 -2.031 1.00 76.88 205 TYR A CA 1
ATOM 1575 C C . TYR A 1 205 ? -23.299 -6.402 -3.533 1.00 76.88 205 TYR A C 1
ATOM 1577 O O . TYR A 1 205 ? -22.382 -7.107 -3.938 1.00 76.88 205 TYR A O 1
ATOM 1585 N N . THR A 1 206 ? -24.056 -5.667 -4.352 1.00 81.69 206 THR A N 1
ATOM 1586 C CA . THR A 1 206 ? -23.834 -5.620 -5.801 1.00 81.69 206 THR A CA 1
ATOM 1587 C C . THR A 1 206 ? -22.492 -4.967 -6.110 1.00 81.69 206 THR A C 1
ATOM 1589 O O . THR A 1 206 ? -21.686 -5.555 -6.827 1.00 81.69 206 THR A O 1
ATOM 1592 N N . MET A 1 207 ? -22.204 -3.809 -5.507 1.00 83.25 207 MET A N 1
ATOM 1593 C CA . MET A 1 207 ? -20.922 -3.115 -5.696 1.00 83.25 207 MET A CA 1
ATOM 1594 C C . MET A 1 207 ? -19.735 -3.996 -5.280 1.00 83.25 207 MET A C 1
ATOM 1596 O O . MET A 1 207 ? -18.812 -4.174 -6.066 1.00 83.25 207 MET A O 1
ATOM 1600 N N . LEU A 1 208 ? -19.819 -4.661 -4.122 1.00 85.44 208 LEU A N 1
ATOM 1601 C CA . LEU A 1 208 ? -18.788 -5.578 -3.617 1.00 85.44 208 LEU A CA 1
ATOM 1602 C C . LEU A 1 208 ? -18.558 -6.816 -4.496 1.00 85.44 208 LEU A C 1
ATOM 1604 O O . LEU A 1 208 ? -17.515 -7.450 -4.374 1.00 85.44 208 LEU A O 1
ATOM 1608 N N . THR A 1 209 ? -19.507 -7.170 -5.368 1.00 87.00 209 THR A N 1
ATOM 1609 C CA . THR A 1 209 ? -19.322 -8.236 -6.368 1.00 87.00 209 THR A CA 1
ATOM 1610 C C . THR A 1 209 ? -18.859 -7.716 -7.725 1.00 87.00 209 THR A C 1
ATOM 1612 O O . THR A 1 209 ? -18.104 -8.398 -8.407 1.00 87.00 209 THR A O 1
ATOM 1615 N N . VAL A 1 210 ? -19.279 -6.514 -8.127 1.00 90.88 210 VAL A N 1
ATOM 1616 C CA . VAL A 1 210 ? -18.943 -5.940 -9.439 1.00 90.88 210 VAL A CA 1
ATOM 1617 C C . VAL A 1 210 ? -17.515 -5.404 -9.452 1.00 90.88 210 VAL A C 1
ATOM 1619 O O . VAL A 1 210 ? -16.788 -5.660 -10.409 1.00 90.88 210 VAL A O 1
ATOM 1622 N N . THR A 1 211 ? -17.087 -4.703 -8.399 1.00 92.81 211 THR A N 1
ATOM 1623 C CA . THR A 1 211 ? -15.733 -4.140 -8.298 1.00 92.81 211 THR A CA 1
ATOM 1624 C C . THR A 1 211 ? -14.630 -5.180 -8.540 1.00 92.81 211 THR A C 1
ATOM 1626 O O . THR A 1 211 ? -13.822 -4.946 -9.441 1.00 92.81 211 THR A O 1
ATOM 1629 N N . PRO A 1 212 ? -14.590 -6.341 -7.852 1.00 93.44 212 PRO A N 1
ATOM 1630 C CA . PRO A 1 212 ? -13.537 -7.328 -8.088 1.00 93.44 212 PRO A CA 1
ATOM 1631 C C . PRO A 1 212 ? -13.580 -7.912 -9.508 1.00 93.44 212 PRO A C 1
ATOM 1633 O O . PRO A 1 212 ? -12.534 -8.208 -10.075 1.00 93.44 212 PRO A O 1
ATOM 1636 N N . VAL A 1 213 ? -14.754 -8.025 -10.139 1.00 94.12 213 VAL A N 1
ATOM 1637 C CA . VAL A 1 213 ? -14.859 -8.486 -11.537 1.00 94.12 213 VAL A CA 1
ATOM 1638 C C . VAL A 1 213 ? -14.277 -7.453 -12.503 1.00 94.12 213 VAL A C 1
ATOM 1640 O O . VAL A 1 213 ? -13.472 -7.801 -13.368 1.00 94.12 213 VAL A O 1
ATOM 1643 N N . VAL A 1 214 ? -14.640 -6.178 -12.339 1.00 94.88 214 VAL A N 1
ATOM 1644 C CA . VAL A 1 214 ? -14.126 -5.076 -13.169 1.00 94.88 214 VAL A CA 1
ATOM 1645 C C . VAL A 1 214 ? -12.611 -4.965 -13.029 1.00 94.88 214 VAL A C 1
ATOM 1647 O O . VAL A 1 214 ? -11.896 -4.881 -14.026 1.00 94.88 214 VAL A O 1
ATOM 1650 N N . MET A 1 215 ? -12.103 -5.013 -11.802 1.00 96.50 215 MET A N 1
ATOM 1651 C CA . MET A 1 215 ? -10.672 -4.931 -11.541 1.00 96.50 215 MET A CA 1
ATOM 1652 C C . MET A 1 215 ? -9.910 -6.154 -12.068 1.00 96.50 215 MET A C 1
ATOM 1654 O O . MET A 1 215 ? -8.829 -5.990 -12.630 1.00 96.50 215 MET A O 1
ATOM 1658 N N . ALA A 1 216 ? -10.482 -7.360 -11.983 1.00 95.19 216 ALA A N 1
ATOM 1659 C CA . ALA A 1 216 ? -9.884 -8.558 -12.571 1.00 95.19 216 ALA A CA 1
ATOM 1660 C C . ALA A 1 216 ? -9.775 -8.435 -14.092 1.00 95.19 216 ALA A C 1
ATOM 1662 O O . ALA A 1 216 ? -8.729 -8.752 -14.662 1.00 95.19 216 ALA A O 1
ATOM 1663 N N . ALA A 1 217 ? -10.818 -7.909 -14.739 1.00 95.19 217 ALA A N 1
ATOM 1664 C CA . ALA A 1 217 ? -10.798 -7.626 -16.167 1.00 95.19 217 ALA A CA 1
ATOM 1665 C C . ALA A 1 217 ? -9.716 -6.594 -16.523 1.00 95.19 217 ALA A C 1
ATOM 1667 O O . ALA A 1 217 ? -8.966 -6.810 -17.470 1.00 95.19 217 ALA A O 1
ATOM 1668 N N . LEU A 1 218 ? -9.567 -5.516 -15.743 1.00 95.56 218 LEU A N 1
ATOM 1669 C CA . LEU A 1 218 ? -8.513 -4.518 -15.963 1.00 95.56 218 LEU A CA 1
ATOM 1670 C C . LEU A 1 218 ? -7.104 -5.115 -15.832 1.00 95.56 218 LEU A C 1
ATOM 1672 O O . LEU A 1 218 ? -6.259 -4.863 -16.692 1.00 95.56 218 LEU A O 1
ATOM 1676 N N . VAL A 1 219 ? -6.851 -5.931 -14.802 1.00 95.00 219 VAL A N 1
ATOM 1677 C CA . VAL A 1 219 ? -5.556 -6.610 -14.607 1.00 95.00 219 VAL A CA 1
ATOM 1678 C C . VAL A 1 219 ? -5.268 -7.571 -15.767 1.00 95.00 219 VAL A C 1
ATOM 1680 O O . VAL A 1 219 ? -4.159 -7.563 -16.305 1.00 95.00 219 VAL A O 1
ATOM 1683 N N . ALA A 1 220 ? -6.266 -8.344 -16.207 1.00 94.81 220 ALA A N 1
ATOM 1684 C CA . ALA A 1 220 ? -6.146 -9.255 -17.346 1.00 94.81 220 ALA A CA 1
ATOM 1685 C C . ALA A 1 220 ? -5.882 -8.519 -18.670 1.00 94.81 220 ALA A C 1
ATOM 1687 O O . ALA A 1 220 ? -4.988 -8.911 -19.421 1.00 94.81 220 ALA A O 1
ATOM 1688 N N . LEU A 1 221 ? -6.598 -7.422 -18.935 1.00 94.06 221 LEU A N 1
ATOM 1689 C CA . LEU A 1 221 ? -6.384 -6.581 -20.116 1.00 94.06 221 LEU A CA 1
ATOM 1690 C C . LEU A 1 221 ? -4.977 -5.981 -20.128 1.00 94.06 221 LEU A C 1
ATOM 1692 O O . LEU A 1 221 ? -4.305 -6.015 -21.159 1.00 94.06 221 LEU A O 1
ATOM 1696 N N . GLY A 1 222 ? -4.507 -5.484 -18.980 1.00 92.19 222 GLY A N 1
ATOM 1697 C CA . GLY A 1 222 ? -3.142 -4.985 -18.838 1.00 92.19 222 GLY A CA 1
ATOM 1698 C C . GLY A 1 222 ? -2.098 -6.062 -19.139 1.00 92.19 222 GLY A C 1
ATOM 1699 O O . GLY A 1 222 ? -1.114 -5.784 -19.820 1.00 92.19 222 GLY A O 1
ATOM 1700 N N . ALA A 1 223 ? -2.319 -7.299 -18.687 1.00 92.00 223 ALA A N 1
ATOM 1701 C CA . ALA A 1 223 ? -1.404 -8.414 -18.935 1.00 92.00 223 ALA A CA 1
ATOM 1702 C C . ALA A 1 223 ? -1.394 -8.871 -20.404 1.00 92.00 223 ALA A C 1
ATOM 1704 O O . ALA A 1 223 ? -0.324 -9.182 -20.930 1.00 92.00 223 ALA A O 1
ATOM 1705 N N . ALA A 1 224 ? -2.553 -8.871 -21.068 1.00 92.12 224 ALA A N 1
ATOM 1706 C CA . ALA A 1 224 ? -2.707 -9.362 -22.436 1.00 92.12 224 ALA A CA 1
ATOM 1707 C C . ALA A 1 224 ? -2.272 -8.353 -23.513 1.00 92.12 224 ALA A C 1
ATOM 1709 O O . ALA A 1 224 ? -1.694 -8.747 -24.521 1.00 92.12 224 ALA A O 1
ATOM 1710 N N . LEU A 1 225 ? -2.546 -7.059 -23.314 1.00 90.88 225 LEU A N 1
ATOM 1711 C CA . LEU A 1 225 ? -2.440 -6.038 -24.369 1.00 90.88 225 LEU A CA 1
ATOM 1712 C C . LEU A 1 225 ? -1.200 -5.133 -24.249 1.00 90.88 225 LEU A C 1
ATOM 1714 O O . LEU A 1 225 ? -1.043 -4.175 -25.005 1.00 90.88 225 LEU A O 1
ATOM 1718 N N . GLY A 1 226 ? -0.304 -5.435 -23.310 1.00 86.69 226 GLY A N 1
ATOM 1719 C CA . GLY A 1 226 ? 0.984 -4.759 -23.173 1.00 86.69 226 GLY A CA 1
ATOM 1720 C C . GLY A 1 226 ? 0.986 -3.521 -22.269 1.00 86.69 226 GLY A C 1
ATOM 1721 O O . GLY A 1 226 ? -0.005 -3.130 -21.648 1.00 86.69 226 GLY A O 1
ATOM 1722 N N . THR A 1 227 ? 2.154 -2.880 -22.205 1.00 88.38 227 THR A N 1
ATOM 1723 C CA . THR A 1 227 ? 2.496 -1.863 -21.194 1.00 88.38 227 THR A CA 1
ATOM 1724 C C . THR A 1 227 ? 1.665 -0.585 -21.291 1.00 88.38 227 THR A C 1
ATOM 1726 O O . THR A 1 227 ? 1.367 0.029 -20.262 1.00 88.38 227 THR A O 1
ATOM 1729 N N . THR A 1 228 ? 1.286 -0.179 -22.505 1.00 91.25 228 THR A N 1
ATOM 1730 C CA . THR A 1 228 ? 0.455 1.008 -22.753 1.00 91.25 228 THR A CA 1
ATOM 1731 C C . THR A 1 228 ? -0.952 0.807 -22.203 1.00 91.25 228 THR A C 1
ATOM 1733 O O . THR A 1 228 ? -1.462 1.660 -21.477 1.00 91.25 228 THR A O 1
ATOM 1736 N N . VAL A 1 229 ? -1.554 -0.356 -22.466 1.00 92.69 229 VAL A N 1
ATOM 1737 C CA . VAL A 1 229 ? -2.886 -0.686 -21.947 1.00 92.69 229 VAL A CA 1
ATOM 1738 C C . VAL A 1 229 ? -2.853 -0.860 -20.435 1.00 92.69 229 VAL A C 1
ATOM 1740 O O . VAL A 1 229 ? -3.748 -0.360 -19.760 1.00 92.69 229 VAL A O 1
ATOM 1743 N N . ALA A 1 230 ? -1.798 -1.461 -19.875 1.00 91.31 230 ALA A N 1
ATOM 1744 C CA . ALA A 1 230 ? -1.624 -1.530 -18.424 1.00 91.31 230 ALA A CA 1
ATOM 1745 C C . ALA A 1 230 ? -1.590 -0.132 -17.772 1.00 91.31 230 ALA A C 1
ATOM 1747 O O . ALA A 1 230 ? -2.154 0.060 -16.696 1.00 91.31 230 ALA A O 1
ATOM 1748 N N . LEU A 1 231 ? -0.983 0.868 -18.424 1.00 92.31 231 LEU A N 1
ATOM 1749 C CA . LEU A 1 231 ? -0.979 2.251 -17.935 1.00 92.31 231 LEU A CA 1
ATOM 1750 C C . LEU A 1 231 ? -2.381 2.872 -17.971 1.00 92.31 231 LEU A C 1
ATOM 1752 O O . LEU A 1 231 ? -2.805 3.465 -16.978 1.00 92.31 231 LEU A O 1
ATOM 1756 N N . TYR A 1 232 ? -3.125 2.702 -19.065 1.00 94.25 232 TYR A N 1
ATOM 1757 C CA . TYR A 1 232 ? -4.511 3.172 -19.134 1.00 94.25 232 TYR A CA 1
ATOM 1758 C C . TYR A 1 232 ? -5.424 2.449 -18.140 1.00 94.25 232 TYR A C 1
ATOM 1760 O O . TYR A 1 232 ? -6.279 3.089 -17.536 1.00 94.25 232 TYR A O 1
ATOM 1768 N N . ALA A 1 233 ? -5.204 1.157 -17.895 1.00 94.69 233 ALA A N 1
ATOM 1769 C CA . ALA A 1 233 ? -5.933 0.389 -16.891 1.00 94.69 233 ALA A CA 1
ATOM 1770 C C . ALA A 1 233 ? -5.684 0.916 -15.467 1.00 94.69 233 ALA A C 1
ATOM 1772 O O . ALA A 1 233 ? -6.620 0.972 -14.674 1.00 94.69 233 ALA A O 1
ATOM 1773 N N . ILE A 1 234 ? -4.463 1.373 -15.153 1.00 94.44 234 ILE A N 1
ATOM 1774 C CA . ILE A 1 234 ? -4.163 2.038 -13.871 1.00 94.44 234 ILE A CA 1
ATOM 1775 C C . ILE A 1 234 ? -4.975 3.327 -13.734 1.00 94.44 234 ILE A C 1
ATOM 1777 O O . ILE A 1 234 ? -5.593 3.553 -12.694 1.00 94.44 234 ILE A O 1
ATOM 1781 N N . ILE A 1 235 ? -4.998 4.159 -14.780 1.00 94.44 235 ILE A N 1
ATOM 1782 C CA . ILE A 1 235 ? -5.779 5.405 -14.784 1.00 94.44 235 ILE A CA 1
ATOM 1783 C C . ILE A 1 235 ? -7.275 5.091 -14.662 1.00 94.44 235 ILE A C 1
ATOM 1785 O O . ILE A 1 235 ? -7.970 5.739 -13.884 1.00 94.44 235 ILE A O 1
ATOM 1789 N N . GLY A 1 236 ? -7.762 4.066 -15.363 1.00 95.12 236 GLY A N 1
ATOM 1790 C CA . GLY A 1 236 ? -9.144 3.600 -15.278 1.00 95.12 236 GLY A CA 1
ATOM 1791 C C . GLY A 1 236 ? -9.524 3.124 -13.875 1.00 95.12 236 GLY A C 1
ATOM 1792 O O . GLY A 1 236 ? -10.562 3.528 -13.357 1.00 95.12 236 GLY A O 1
ATOM 1793 N N . ALA A 1 237 ? -8.666 2.336 -13.219 1.00 94.69 237 ALA A N 1
ATOM 1794 C CA . ALA A 1 237 ? -8.879 1.885 -11.844 1.00 94.69 237 ALA A CA 1
ATOM 1795 C C . ALA A 1 237 ? -8.874 3.057 -10.845 1.00 94.69 237 ALA A C 1
ATOM 1797 O O . ALA A 1 237 ? -9.731 3.124 -9.963 1.00 94.69 237 ALA A O 1
ATOM 1798 N N . ALA A 1 238 ? -7.959 4.018 -11.011 1.00 92.69 238 ALA A N 1
ATOM 1799 C CA . ALA A 1 238 ? -7.928 5.234 -10.200 1.00 92.69 238 ALA A CA 1
ATOM 1800 C C . ALA A 1 238 ? -9.176 6.110 -10.423 1.00 92.69 238 ALA A C 1
ATOM 1802 O O . ALA A 1 238 ? -9.756 6.614 -9.463 1.00 92.69 238 ALA A O 1
ATOM 1803 N N . GLY A 1 239 ? -9.629 6.245 -11.672 1.00 94.62 239 GLY A N 1
ATOM 1804 C CA . GLY A 1 239 ? -10.864 6.946 -12.025 1.00 94.62 239 GLY A CA 1
ATOM 1805 C C . GLY A 1 239 ? -12.104 6.273 -11.436 1.00 94.62 239 GLY A C 1
ATOM 1806 O O . GLY A 1 239 ? -12.962 6.952 -10.878 1.00 94.62 239 GLY A O 1
ATOM 1807 N N . TYR A 1 240 ? -12.173 4.940 -11.470 1.00 94.00 240 TYR A N 1
ATOM 1808 C CA . TYR A 1 240 ? -13.236 4.172 -10.820 1.00 94.00 240 TYR A CA 1
ATOM 1809 C C . TYR A 1 240 ? -13.251 4.396 -9.302 1.00 94.00 240 TYR A C 1
ATOM 1811 O O . TYR A 1 240 ? -14.312 4.654 -8.728 1.00 94.00 240 TYR A O 1
ATOM 1819 N N . LEU A 1 241 ? -12.083 4.361 -8.646 1.00 93.06 241 LEU A N 1
ATOM 1820 C CA . LEU A 1 241 ? -11.961 4.688 -7.222 1.00 93.06 241 LEU A CA 1
ATOM 1821 C C . LEU A 1 241 ? -12.450 6.113 -6.943 1.00 93.06 241 LEU A C 1
ATOM 1823 O O . LEU A 1 241 ? -13.193 6.325 -5.991 1.00 93.06 241 LEU A O 1
ATOM 1827 N N . PHE A 1 242 ? -12.087 7.085 -7.778 1.00 91.75 242 PHE A N 1
ATOM 1828 C CA . PHE A 1 242 ? -12.515 8.470 -7.604 1.00 91.75 242 PHE A CA 1
ATOM 1829 C C . PHE A 1 242 ? -14.035 8.638 -7.757 1.00 91.75 242 PHE A C 1
ATOM 1831 O O . PHE A 1 242 ? -14.678 9.233 -6.896 1.00 91.75 242 PHE A O 1
ATOM 1838 N N . VAL A 1 243 ? -14.634 8.064 -8.804 1.00 92.06 243 VAL A N 1
ATOM 1839 C CA . VAL A 1 243 ? -16.091 8.112 -9.024 1.00 92.06 243 VAL A CA 1
ATOM 1840 C C . VAL A 1 243 ? -16.839 7.421 -7.887 1.00 92.06 243 VAL A C 1
ATOM 1842 O O . VAL A 1 243 ? -17.832 7.950 -7.386 1.00 92.06 243 VAL A O 1
ATOM 1845 N N . THR A 1 244 ? -16.357 6.260 -7.437 1.00 89.75 244 THR A N 1
ATOM 1846 C CA . THR A 1 244 ? -16.960 5.572 -6.288 1.00 89.75 244 THR A CA 1
ATOM 1847 C C . THR A 1 244 ? -16.784 6.368 -4.999 1.00 89.75 244 THR A C 1
ATOM 1849 O O . THR A 1 244 ? -17.736 6.450 -4.228 1.00 89.75 244 THR A O 1
ATOM 1852 N N . ALA A 1 245 ? -15.644 7.030 -4.786 1.00 88.75 245 ALA A N 1
ATOM 1853 C CA . ALA A 1 245 ? -15.452 7.924 -3.647 1.00 88.75 245 ALA A CA 1
ATOM 1854 C C . ALA A 1 245 ? -16.513 9.031 -3.643 1.00 88.75 245 ALA A C 1
ATOM 1856 O O . ALA A 1 245 ? -17.219 9.182 -2.649 1.00 88.75 245 ALA A O 1
ATOM 1857 N N . VAL A 1 246 ? -16.704 9.725 -4.773 1.00 89.62 246 VAL A N 1
ATOM 1858 C CA . VAL A 1 246 ? -17.727 10.776 -4.917 1.00 89.62 246 VAL A CA 1
ATOM 1859 C C . VAL A 1 246 ? -19.131 10.223 -4.651 1.00 89.62 246 VAL A C 1
ATOM 1861 O O . VAL A 1 246 ? -19.883 10.796 -3.862 1.00 89.62 246 VAL A O 1
ATOM 1864 N N . TYR A 1 247 ? -19.475 9.070 -5.227 1.00 88.62 247 TYR A N 1
ATOM 1865 C CA . TYR A 1 247 ? -20.763 8.413 -4.984 1.00 88.62 247 TYR A CA 1
ATOM 1866 C C . TYR A 1 247 ? -21.004 8.145 -3.492 1.00 88.62 247 TYR A C 1
ATOM 1868 O O . TYR A 1 247 ? -22.066 8.475 -2.961 1.00 88.62 247 TYR A O 1
ATOM 1876 N N . TYR A 1 248 ? -20.012 7.586 -2.796 1.00 85.62 248 TYR A N 1
ATOM 1877 C CA . TYR A 1 248 ? -20.130 7.297 -1.369 1.00 85.62 248 TYR A CA 1
ATOM 1878 C C . TYR A 1 248 ? -20.083 8.558 -0.501 1.00 85.62 248 TYR A C 1
ATOM 1880 O O . TYR A 1 248 ? -20.708 8.549 0.554 1.00 85.62 248 TYR A O 1
ATOM 1888 N N . THR A 1 249 ? -19.437 9.647 -0.937 1.00 84.25 249 THR A N 1
ATOM 1889 C CA . THR A 1 249 ? -19.558 10.944 -0.248 1.00 84.25 249 THR A CA 1
ATOM 1890 C C . THR A 1 249 ? -20.954 11.538 -0.363 1.00 84.25 249 THR A C 1
ATOM 1892 O O . THR A 1 249 ? -21.484 11.996 0.641 1.00 84.25 249 THR A O 1
ATOM 1895 N N . VAL A 1 250 ? -21.585 11.484 -1.542 1.00 84.44 250 VAL A N 1
ATOM 1896 C CA . VAL A 1 250 ? -22.957 11.988 -1.726 1.00 84.44 250 VAL A CA 1
ATOM 1897 C C . VAL A 1 250 ? -23.943 11.150 -0.919 1.00 84.44 250 VAL A C 1
ATOM 1899 O O . VAL A 1 250 ? -24.844 11.694 -0.305 1.00 84.44 250 VAL A O 1
ATOM 1902 N N . LYS A 1 251 ? -23.745 9.829 -0.862 1.00 75.62 251 LYS A N 1
ATOM 1903 C CA . LYS A 1 251 ? -24.574 8.909 -0.067 1.00 75.62 251 LYS A CA 1
ATOM 1904 C C . LYS A 1 251 ? -24.411 9.089 1.455 1.00 75.62 251 LYS A C 1
ATOM 1906 O O . LYS A 1 251 ? -25.234 8.582 2.214 1.00 75.62 251 LYS A O 1
ATOM 1911 N N . LEU A 1 252 ? -23.312 9.696 1.906 1.00 63.84 252 LEU A N 1
ATOM 1912 C CA . LEU A 1 252 ? -23.056 9.982 3.322 1.00 63.84 252 LEU A CA 1
ATOM 1913 C C . LEU A 1 252 ? -23.780 11.250 3.810 1.00 63.84 252 LEU A C 1
ATOM 1915 O O . LEU A 1 252 ? -23.939 11.384 5.023 1.00 63.84 252 LEU A O 1
ATOM 1919 N N . MET A 1 253 ? -24.179 12.145 2.894 1.00 50.75 253 MET A N 1
ATOM 1920 C CA . MET A 1 253 ? -25.000 13.339 3.155 1.00 50.75 253 MET A CA 1
ATOM 1921 C C . MET A 1 253 ? -26.492 13.006 3.086 1.00 50.75 253 MET A C 1
ATOM 1923 O O . MET A 1 253 ? -27.244 13.612 3.878 1.00 50.75 253 MET A O 1
#

Sequence (253 aa):
MPQKKEEYITNKVLAVFTVCLSGVLVLMGLRKLIDFGTTYLLGMTVLRALMLAAAVGIAVGIVKMMREKKNNTDLTYRIVTGQNIAFVCLCALVVLAMVHHWGIPIFKVFYALLPALAVYYLIYHSYQPEFCAISIDCGAAVALLLIVRRAQISANVQYLAWVAVAVYAVFAVAQIALTMQIKKANGKLTLGGRKLSFVFSKNAYTMLTVTPVVMAALVALGAALGTTVALYAIIGAAGYLFVTAVYYTVKLM

Radius of gyration: 21.61 Å; chains: 1; bounding box: 60×35×61 Å

pLDDT: mean 84.97, std 11.19, range [45.16, 96.5]

Foldseek 3Di:
DVVLVVVLLVVLLVVLVVLLVVLLVVLVVLLVQCVDPVSNVVSVVVLVVLLVVLVVQLVQLVVQQVVCVVVVDDCPRPNPHSVNSNVSSVVSNVLSVCCVVVPDPCSVVSNVVSVLVSVLSCCVSPFDVLLSLLSVLLVLLLVLLVVCLVQLVDPVRLVSLVVSLVVLVVVLVVQLVVLVVCVVVVQWDCDPNDTGRGPDDPCSSVVSNVSSVLSSVLSVQSSPVHNVSSVVSNVVSVVVSVVVVVVRVVVVD